Protein AF-A0A7J6RBA4-F1 (afdb_monomer)

Foldseek 3Di:
DLVVCVVVDPDSVPDWDFDFDALDPVRRVVSVVDIDHDDVVVVVVVVVQVVCQVVVFCVVLVVQLVVCVVVDPPDNSNPDTDGPVVVVVVVVVVVVVVCLVPDDKAKKWFKKWWDDPPFIDIDIDIDICNDPPPPDVPPDPPPDDDDDDDDDPDIDIDGDPVHIGRDPVVRVVVVVVVVVDGDDDDPDDDDDDDDDDDDDDDDLVNQQVCCCVPVVDHSVRSVVVVVVVRVVSNVD

Mean predicted aligned error: 11.79 Å

Secondary structure (DSSP, 8-state):
-HHHHGGG-S-GGG--B---SS--HHHHHHHHHS-B---HHHHHHHHHHHHHHHHHHHHHHHHHHHHTTTT-TT--GGG----TTHHHHHHHHHHHHHHHHS--PPEEEEEEEEEETTEEEEEEEEEE--S-TTSSSGGG----PPPSS----SPEEEPPTT--BS-HHHHHHHHHHHHT---------------PPPPPPP-HHHHHHHHHHHH---HHHHHHHHHHHHHHTT--

pLDDT: mean 80.18, std 19.18, range [24.75, 97.38]

Structure (mmCIF, N/CA/C/O backbone):
data_AF-A0A7J6RBA4-F1
#
_entry.id   AF-A0A7J6RBA4-F1
#
loop_
_atom_site.group_PDB
_atom_site.id
_atom_site.type_symbol
_atom_site.label_atom_id
_atom_site.label_alt_id
_atom_site.label_comp_id
_atom_site.label_asym_id
_atom_site.label_entity_id
_atom_site.label_seq_id
_atom_site.pdbx_PDB_ins_code
_atom_site.Cartn_x
_atom_site.Cartn_y
_atom_site.Cartn_z
_atom_site.occupancy
_atom_site.B_iso_or_equiv
_atom_site.auth_seq_id
_atom_site.auth_comp_id
_atom_site.auth_asym_id
_atom_site.auth_atom_id
_atom_site.pdbx_PDB_model_num
ATOM 1 N N . VAL A 1 1 ? -15.119 -1.800 24.832 1.00 58.56 1 VAL A N 1
ATOM 2 C CA . VAL A 1 1 ? -16.397 -2.555 24.992 1.00 58.56 1 VAL A CA 1
ATOM 3 C C . VAL A 1 1 ? -16.696 -2.834 26.454 1.00 58.56 1 VAL A C 1
ATO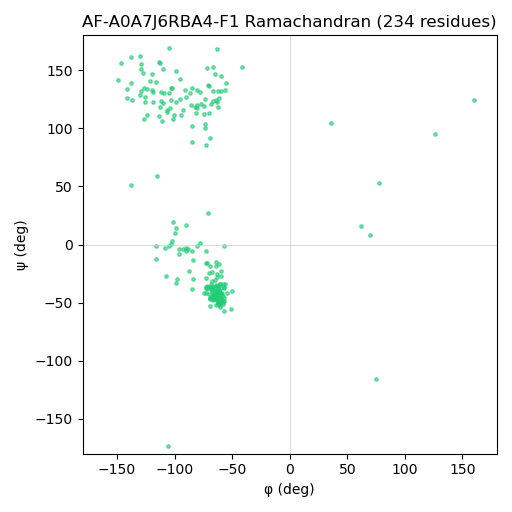M 5 O O . VAL A 1 1 ? -17.627 -2.228 26.948 1.00 58.56 1 VAL A O 1
ATOM 8 N N . MET A 1 2 ? -15.898 -3.644 27.167 1.00 64.00 2 MET A N 1
ATOM 9 C CA . MET A 1 2 ? -16.115 -3.912 28.603 1.00 64.00 2 MET A CA 1
ATOM 10 C C . MET A 1 2 ? -16.269 -2.611 29.411 1.00 64.00 2 MET A C 1
ATOM 12 O O . MET A 1 2 ? -17.317 -2.382 29.989 1.00 64.00 2 MET A O 1
ATOM 16 N N . GLN A 1 3 ? -15.310 -1.684 29.346 1.00 65.88 3 GLN A N 1
ATOM 17 C CA . GLN A 1 3 ? -15.391 -0.404 30.074 1.00 65.88 3 GLN A CA 1
ATOM 18 C C . GLN A 1 3 ? -16.561 0.511 29.660 1.00 65.88 3 GLN A C 1
ATOM 20 O O . GLN A 1 3 ? -17.023 1.284 30.487 1.00 65.88 3 GLN A O 1
ATOM 25 N N . ASN A 1 4 ? -17.074 0.396 28.430 1.00 69.94 4 ASN A N 1
ATOM 26 C CA . ASN A 1 4 ? -18.183 1.229 27.938 1.00 69.94 4 ASN A CA 1
ATOM 27 C C . ASN A 1 4 ? -19.557 0.630 28.266 1.00 69.94 4 ASN A C 1
ATOM 29 O O . ASN A 1 4 ? -20.550 1.345 28.297 1.00 69.94 4 ASN A O 1
ATOM 33 N N . VAL A 1 5 ? -19.610 -0.685 28.483 1.00 68.56 5 VAL A N 1
ATOM 34 C CA . VAL A 1 5 ? -20.835 -1.463 28.720 1.00 68.56 5 VAL A CA 1
ATOM 35 C C . VAL A 1 5 ? -21.058 -1.689 30.221 1.00 68.56 5 VAL A C 1
ATOM 37 O O . VAL A 1 5 ? -22.192 -1.719 30.684 1.00 68.56 5 VAL A O 1
ATOM 40 N N . VAL A 1 6 ? -19.979 -1.761 31.006 1.00 63.62 6 VAL A N 1
ATOM 41 C CA . VAL A 1 6 ? -20.001 -1.890 32.473 1.00 63.62 6 VAL A CA 1
ATOM 42 C C . VAL A 1 6 ? -20.820 -0.808 33.193 1.00 63.62 6 VAL A C 1
ATOM 44 O O . VAL A 1 6 ? -21.528 -1.172 34.122 1.00 63.62 6 VAL A O 1
ATOM 47 N N . PRO A 1 7 ? -20.781 0.487 32.821 1.00 64.25 7 PRO A N 1
ATOM 48 C CA . PRO A 1 7 ? -21.595 1.502 33.493 1.00 64.25 7 PRO A CA 1
ATOM 49 C C . PRO A 1 7 ? -23.102 1.273 33.323 1.00 64.25 7 PRO A C 1
ATOM 51 O O . PRO A 1 7 ? -23.893 1.827 34.075 1.00 64.25 7 PRO A O 1
ATOM 54 N N . GLN A 1 8 ? -23.496 0.472 32.327 1.00 69.00 8 GLN A N 1
ATOM 55 C CA . GLN A 1 8 ? -24.886 0.167 31.992 1.00 69.00 8 GLN A CA 1
ATOM 56 C C . GLN A 1 8 ? -25.319 -1.233 32.463 1.00 69.00 8 GLN A C 1
ATOM 58 O O . GLN A 1 8 ? -26.465 -1.617 32.244 1.00 69.00 8 GLN A O 1
ATOM 63 N N . LEU A 1 9 ? -24.432 -2.004 33.107 1.00 67.31 9 LEU A N 1
ATOM 64 C CA . LEU A 1 9 ? -24.696 -3.375 33.553 1.00 67.31 9 LEU A CA 1
ATOM 65 C C . LEU A 1 9 ? -24.327 -3.572 35.023 1.00 67.31 9 LEU A C 1
ATOM 67 O O . LEU A 1 9 ? -23.230 -3.239 35.461 1.00 67.31 9 LEU A O 1
ATOM 71 N N . SER A 1 10 ? -25.246 -4.180 35.770 1.00 64.25 10 SER A N 1
ATOM 72 C CA . SER A 1 10 ? -25.148 -4.359 37.222 1.00 64.25 10 SER A CA 1
ATOM 73 C C . SER A 1 10 ? -24.069 -5.362 37.658 1.00 64.25 10 SER A C 1
ATOM 75 O O . SER A 1 10 ? -23.575 -5.260 38.776 1.00 64.25 10 SER A O 1
ATOM 77 N N . ASP A 1 11 ? -23.681 -6.313 36.796 1.00 69.88 11 ASP A N 1
ATOM 78 C CA . ASP A 1 11 ? -22.652 -7.319 37.094 1.00 69.88 11 ASP A CA 1
ATOM 79 C C . ASP A 1 11 ? -21.758 -7.609 35.875 1.00 69.88 11 ASP A C 1
ATOM 81 O O . ASP A 1 11 ? -22.225 -7.974 34.793 1.00 69.88 11 ASP A O 1
ATOM 85 N N . ARG A 1 12 ? -20.439 -7.491 36.071 1.00 66.31 12 ARG A N 1
ATOM 86 C CA . ARG A 1 12 ? -19.418 -7.783 35.052 1.00 66.31 12 ARG A CA 1
ATOM 87 C C . ARG A 1 12 ? -19.342 -9.267 34.692 1.00 66.31 12 ARG A C 1
ATOM 89 O O . ARG A 1 12 ? -18.866 -9.590 33.604 1.00 66.31 12 ARG A O 1
ATOM 96 N N . LYS A 1 13 ? -19.776 -10.163 35.586 1.00 70.50 13 LYS A N 1
ATOM 97 C CA . LYS A 1 13 ? -19.684 -11.621 35.392 1.00 70.50 13 LYS A CA 1
ATOM 98 C C . LYS A 1 13 ? -20.673 -12.165 34.357 1.00 70.50 13 LYS A C 1
ATOM 100 O O . LYS A 1 13 ? -20.455 -13.254 33.839 1.00 70.50 13 LYS A O 1
ATOM 105 N N . ASN A 1 14 ? -21.693 -11.385 33.996 1.00 79.88 14 ASN A N 1
ATOM 106 C CA . ASN A 1 14 ? -22.748 -11.792 33.063 1.00 79.88 14 ASN A CA 1
ATOM 107 C C . ASN A 1 14 ? -22.565 -11.231 31.642 1.00 79.88 14 ASN A C 1
ATOM 109 O O . ASN A 1 14 ? -23.519 -11.180 30.865 1.00 79.88 14 ASN A O 1
ATOM 113 N N . VAL A 1 15 ? -21.352 -10.799 31.281 1.00 85.25 15 VAL A N 1
ATOM 114 C CA . VAL A 1 15 ? -21.064 -10.258 29.946 1.00 85.25 15 VAL A CA 1
ATOM 115 C C . VAL A 1 15 ? -20.519 -11.350 29.030 1.00 85.25 15 VAL A C 1
ATOM 117 O O . VAL A 1 15 ? -19.380 -11.795 29.170 1.00 85.25 15 VAL A O 1
ATOM 120 N N . TRP A 1 16 ? -21.320 -11.720 28.034 1.00 89.00 16 TRP A N 1
ATOM 121 C CA . TRP A 1 16 ? -20.990 -12.734 27.035 1.00 89.00 16 TRP A CA 1
ATOM 122 C C . TRP A 1 16 ? -20.755 -12.113 25.654 1.00 89.00 16 TRP A C 1
ATOM 124 O O . TRP A 1 16 ? -21.323 -11.074 25.309 1.00 89.00 16 TRP A O 1
ATOM 134 N N . ARG A 1 17 ? -19.913 -12.751 24.836 1.00 91.31 17 ARG A N 1
ATOM 135 C CA . ARG A 1 17 ? -19.595 -12.333 23.466 1.00 91.31 17 ARG A CA 1
ATOM 136 C C . ARG A 1 17 ? -19.878 -13.465 22.487 1.00 91.31 17 ARG A C 1
ATOM 138 O O . ARG A 1 17 ? -19.137 -14.443 22.429 1.00 91.31 17 ARG A O 1
ATOM 145 N N . ALA A 1 18 ? -20.895 -13.272 21.654 1.00 94.62 18 ALA A N 1
ATOM 146 C CA . ALA A 1 18 ? -21.092 -14.084 20.460 1.00 94.62 18 ALA A CA 1
ATOM 147 C C . ALA A 1 18 ? -20.001 -13.767 19.418 1.00 94.62 18 ALA A C 1
ATOM 149 O O . ALA A 1 18 ? -19.669 -12.596 19.190 1.00 94.62 18 ALA A O 1
ATOM 150 N N . LYS A 1 19 ? -19.444 -14.806 18.788 1.00 94.31 19 LYS A N 1
ATOM 151 C CA . LYS A 1 19 ? -18.479 -14.703 17.682 1.00 94.31 19 LYS A CA 1
ATOM 152 C C . LYS A 1 19 ? -19.077 -15.360 16.440 1.00 94.31 19 LYS A C 1
ATOM 154 O O . LYS A 1 19 ? -19.417 -16.534 16.483 1.00 94.31 19 LYS A O 1
ATOM 159 N N . PHE A 1 20 ? -19.190 -14.605 15.356 1.00 93.81 20 PHE A N 1
ATOM 160 C CA . PHE A 1 20 ? -19.729 -15.061 14.075 1.00 93.81 20 PHE A CA 1
ATOM 161 C C . PHE A 1 20 ? -19.008 -14.341 12.929 1.00 93.81 20 PHE A C 1
ATOM 163 O O . PHE A 1 20 ? -18.462 -13.252 13.127 1.00 93.81 20 PHE A O 1
ATOM 170 N N . SER A 1 21 ? -18.999 -14.950 11.743 1.00 90.50 21 SER A N 1
ATOM 171 C CA . SER A 1 21 ? -18.364 -14.396 10.535 1.00 90.50 21 SER A CA 1
ATOM 172 C C . SER A 1 21 ? -19.364 -14.089 9.418 1.00 90.50 21 SER A C 1
ATOM 174 O O . SER A 1 21 ? -19.020 -13.376 8.479 1.00 90.50 21 SER A O 1
ATOM 176 N N . SER A 1 22 ? -20.602 -14.576 9.538 1.00 89.31 22 SER A N 1
ATOM 177 C CA . SER A 1 22 ? -21.718 -14.283 8.639 1.00 89.31 22 SER A CA 1
ATOM 178 C C . SER A 1 22 ? -23.011 -14.058 9.433 1.00 89.31 22 SER A C 1
ATOM 180 O O . SER A 1 22 ? -23.108 -14.462 10.593 1.00 89.31 22 SER A O 1
ATOM 182 N N . LEU A 1 23 ? -24.008 -13.416 8.815 1.00 89.50 23 LEU A N 1
ATOM 183 C CA . LEU A 1 23 ? -25.349 -13.245 9.398 1.00 89.50 23 LEU A CA 1
ATOM 184 C C . LEU A 1 23 ? -26.314 -14.386 9.034 1.00 89.50 23 LEU A C 1
ATOM 186 O O . LEU A 1 23 ? -27.523 -14.254 9.193 1.00 89.50 23 LEU A O 1
ATOM 190 N N . VAL A 1 24 ? -25.797 -15.522 8.560 1.00 90.94 24 VAL A N 1
ATOM 191 C CA . VAL A 1 24 ? -26.619 -16.687 8.220 1.00 90.94 24 VAL A CA 1
ATOM 192 C C . VAL A 1 24 ? -27.149 -17.338 9.500 1.00 90.94 24 VAL A C 1
ATOM 194 O O . VAL A 1 24 ? -26.399 -17.552 10.454 1.00 90.94 24 VAL A O 1
ATOM 197 N N . ALA A 1 25 ? -28.427 -17.731 9.510 1.00 90.50 25 ALA A N 1
ATOM 198 C CA . ALA A 1 25 ? -29.101 -18.290 10.689 1.00 90.50 25 ALA A CA 1
ATOM 199 C C . ALA A 1 25 ? -28.320 -19.429 11.377 1.00 90.50 25 ALA A C 1
ATOM 201 O O . ALA A 1 25 ? -28.246 -19.479 12.605 1.00 90.50 25 ALA A O 1
ATOM 202 N N . LYS A 1 26 ? -27.689 -20.320 10.600 1.00 93.06 26 LYS A N 1
ATOM 203 C CA . LYS A 1 26 ? -26.869 -21.426 11.122 1.00 93.06 26 LYS A CA 1
ATOM 204 C C . LYS A 1 26 ? -25.659 -20.933 11.931 1.00 93.06 26 LYS A C 1
ATOM 206 O O . LYS A 1 26 ? -25.397 -21.473 13.006 1.00 93.06 26 LYS A O 1
ATOM 211 N N . ASP A 1 27 ? -24.956 -19.913 11.437 1.00 92.69 27 ASP A N 1
ATOM 212 C CA . ASP A 1 27 ? -23.798 -19.309 12.111 1.00 92.69 27 ASP A CA 1
ATOM 213 C C . ASP A 1 27 ? -24.223 -18.593 13.394 1.00 92.69 27 ASP A C 1
ATOM 215 O O . ASP A 1 27 ? -23.573 -18.733 14.429 1.00 92.69 27 ASP A O 1
ATOM 219 N N . LEU A 1 28 ? -25.353 -17.881 13.358 1.00 93.31 28 LEU A N 1
ATOM 220 C CA . LEU A 1 28 ? -25.886 -17.183 14.529 1.00 93.31 28 LEU A CA 1
ATOM 221 C C . LEU A 1 28 ? -26.344 -18.158 15.620 1.00 93.31 28 LEU A C 1
ATOM 223 O O . LEU A 1 28 ? -26.012 -17.968 16.790 1.00 93.31 28 LEU A O 1
ATOM 227 N N . GLN A 1 29 ? -27.047 -19.234 15.254 1.00 95.25 29 GLN A N 1
ATOM 228 C CA . GLN A 1 29 ? -27.433 -20.285 16.202 1.00 95.25 29 GLN A CA 1
ATOM 229 C C . GLN A 1 29 ? -26.208 -20.967 16.818 1.00 95.25 29 GLN A C 1
ATOM 231 O O . GLN A 1 29 ? -26.194 -21.247 18.017 1.00 95.25 29 GLN A O 1
ATOM 236 N N . HIS A 1 30 ? -25.170 -21.217 16.017 1.00 95.38 30 HIS A N 1
ATOM 237 C CA . HIS A 1 30 ? -23.911 -21.762 16.514 1.00 95.38 30 HIS A CA 1
ATOM 238 C C . HIS A 1 30 ? -23.220 -20.793 17.487 1.00 95.38 30 HIS A C 1
ATOM 240 O O . HIS A 1 30 ? -22.829 -21.202 18.580 1.00 95.38 30 HIS A O 1
ATOM 246 N N . ALA A 1 31 ? -23.131 -19.509 17.133 1.00 95.75 31 ALA A N 1
ATOM 247 C CA . ALA A 1 31 ? -22.538 -18.471 17.973 1.00 95.75 31 ALA A CA 1
ATOM 248 C C . ALA A 1 31 ? -23.300 -18.264 19.292 1.00 95.75 31 ALA A C 1
ATOM 250 O O . ALA A 1 31 ? -22.682 -18.013 20.324 1.00 95.75 31 ALA A O 1
ATOM 251 N N . TYR A 1 32 ? -24.630 -18.393 19.269 1.00 94.69 32 TYR A N 1
ATOM 252 C CA . TYR A 1 32 ? -25.475 -18.303 20.461 1.00 94.69 32 TYR A CA 1
ATOM 253 C C . TYR A 1 32 ? -25.297 -19.501 21.401 1.00 94.69 32 TYR A C 1
ATOM 255 O O . TYR A 1 32 ? -25.308 -19.340 22.616 1.00 94.69 32 TYR A O 1
ATOM 263 N N . ARG A 1 33 ? -25.103 -20.707 20.855 1.00 95.88 33 ARG A N 1
ATOM 264 C CA . ARG A 1 33 ? -24.837 -21.910 21.664 1.00 95.88 33 ARG A CA 1
ATOM 265 C C . ARG A 1 33 ? -23.425 -21.917 22.258 1.00 95.88 33 ARG A C 1
ATOM 267 O O . ARG A 1 33 ? -23.230 -22.487 23.323 1.00 95.88 33 ARG A O 1
ATOM 274 N N . ASN A 1 34 ? -22.467 -21.269 21.593 1.00 95.19 34 ASN A N 1
ATOM 275 C CA . ASN A 1 34 ? -21.051 -21.235 21.971 1.00 95.19 34 ASN A CA 1
ATOM 276 C C . ASN A 1 34 ? -20.595 -19.820 22.358 1.00 95.19 34 ASN A C 1
ATOM 278 O O . ASN A 1 34 ? -19.685 -19.249 21.748 1.00 95.19 34 ASN A O 1
ATOM 282 N N . LEU A 1 35 ? -21.239 -19.232 23.367 1.00 93.62 35 LEU A N 1
ATOM 283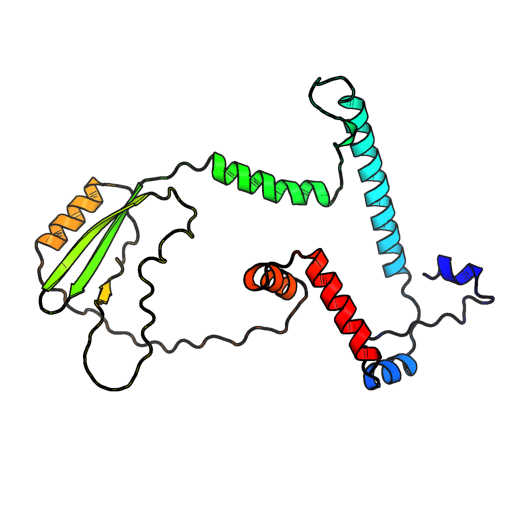 C CA . LEU A 1 35 ? -20.861 -17.913 23.867 1.00 93.62 35 LEU A CA 1
ATOM 284 C C . LEU A 1 35 ? -19.477 -17.949 24.522 1.00 93.62 35 LEU A C 1
ATOM 286 O O . LEU A 1 35 ? -19.186 -18.793 25.365 1.00 93.62 35 LEU A O 1
ATOM 290 N N . GLY A 1 36 ? -18.631 -16.993 24.145 1.00 91.12 36 GLY A N 1
ATOM 291 C CA . GLY A 1 36 ? -17.341 -16.768 24.787 1.00 91.12 36 GLY A CA 1
ATOM 292 C C . GLY A 1 36 ? -17.352 -15.525 25.670 1.00 91.12 36 GLY A C 1
ATOM 293 O O . GLY A 1 36 ? -18.370 -14.850 25.826 1.00 91.12 36 GLY A O 1
ATOM 294 N N . TYR A 1 37 ? -16.178 -15.172 26.182 1.00 89.88 37 TYR A N 1
ATOM 295 C CA . TYR A 1 37 ? -15.959 -13.907 26.878 1.00 89.88 37 TYR A CA 1
ATOM 296 C C . TYR A 1 37 ? -15.313 -12.867 25.950 1.00 89.88 37 TYR A C 1
ATOM 298 O O . TYR A 1 37 ? -14.561 -13.230 25.036 1.00 89.88 37 TYR A O 1
ATOM 306 N N . PRO A 1 38 ? -15.587 -11.565 26.151 1.00 90.31 38 PRO A N 1
ATOM 307 C CA . PRO A 1 38 ? -14.863 -10.498 25.467 1.00 90.31 38 PRO A CA 1
ATOM 308 C C . PRO A 1 38 ? -13.350 -10.597 25.708 1.00 90.31 38 PRO A C 1
ATOM 310 O O . PRO A 1 38 ? -12.905 -10.732 26.846 1.00 90.31 38 PRO A O 1
ATOM 313 N N . ASN A 1 39 ? -12.551 -10.484 24.646 1.00 91.25 39 ASN A N 1
ATOM 314 C CA . ASN A 1 39 ? -11.095 -10.516 24.751 1.00 91.25 39 ASN A CA 1
ATOM 315 C C . ASN A 1 39 ? -10.553 -9.139 25.175 1.00 91.25 39 ASN A C 1
ATOM 317 O O . ASN A 1 39 ? -10.635 -8.171 24.415 1.00 91.25 39 ASN A O 1
ATOM 321 N N . GLN A 1 40 ? -9.990 -9.046 26.382 1.00 88.94 40 GLN A N 1
ATOM 322 C CA . GLN A 1 40 ? -9.432 -7.794 26.899 1.00 88.94 40 GLN A CA 1
ATOM 323 C C . GLN A 1 40 ? -8.166 -7.358 26.150 1.00 88.94 40 GLN A C 1
ATOM 325 O O . GLN A 1 40 ? -7.979 -6.163 25.944 1.00 88.94 40 GLN A O 1
ATOM 330 N N . ASN A 1 41 ? -7.334 -8.294 25.690 1.00 93.88 41 ASN A N 1
ATOM 331 C CA . ASN A 1 41 ? -6.078 -7.970 25.008 1.00 93.88 41 ASN A CA 1
ATOM 332 C C . ASN A 1 41 ? -6.325 -7.312 23.645 1.00 93.88 41 ASN A C 1
ATOM 334 O O . ASN A 1 41 ? -5.649 -6.351 23.291 1.00 93.88 41 ASN A O 1
ATOM 338 N N . GLU A 1 42 ? -7.337 -7.772 22.905 1.00 92.62 42 GLU A N 1
ATOM 339 C CA . GLU A 1 42 ? -7.763 -7.126 21.655 1.00 92.62 42 GLU A CA 1
ATOM 340 C C . GLU A 1 42 ? -8.260 -5.700 21.910 1.00 92.62 42 GLU A C 1
ATOM 342 O O . GLU A 1 42 ? -7.879 -4.779 21.190 1.00 92.62 42 GLU A O 1
ATOM 347 N N . ALA A 1 43 ? -9.053 -5.491 22.965 1.00 91.44 43 ALA A N 1
ATOM 348 C CA . ALA A 1 43 ? -9.512 -4.155 23.338 1.00 91.44 43 ALA A CA 1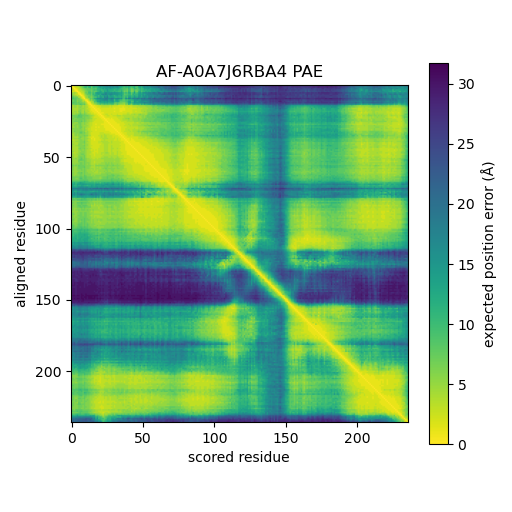
ATOM 349 C C . ALA A 1 43 ? -8.339 -3.233 23.713 1.00 91.44 43 ALA A C 1
ATOM 351 O O . ALA A 1 43 ? -8.209 -2.159 23.133 1.00 91.44 43 ALA A O 1
ATOM 352 N N . LEU A 1 44 ? -7.439 -3.693 24.590 1.00 93.50 44 LEU A N 1
ATOM 353 C CA . LEU A 1 44 ? -6.252 -2.936 24.996 1.00 93.50 44 LEU A CA 1
ATOM 354 C C . LEU A 1 44 ? -5.331 -2.621 23.812 1.00 93.50 44 LEU A C 1
ATOM 356 O O . LEU A 1 44 ? -4.732 -1.553 23.780 1.00 93.50 44 LEU A O 1
ATOM 360 N N . SER A 1 45 ? -5.237 -3.506 22.814 1.00 96.06 45 SER A N 1
ATOM 361 C CA . SER A 1 45 ? -4.459 -3.229 21.598 1.00 96.06 45 SER A CA 1
ATOM 362 C C . SER A 1 45 ? -5.041 -2.071 20.780 1.00 96.06 45 SER A C 1
ATOM 364 O O . SER A 1 45 ? -4.299 -1.261 20.222 1.00 96.06 45 SER A O 1
ATOM 366 N N . VAL A 1 46 ? -6.372 -1.957 20.737 1.00 94.81 46 VAL A N 1
ATOM 367 C CA . VAL A 1 46 ? -7.060 -0.849 20.071 1.00 94.81 46 VAL A CA 1
ATOM 368 C C . VAL A 1 46 ? -6.850 0.446 20.850 1.00 94.81 46 VAL A C 1
ATOM 370 O O . VAL A 1 46 ? -6.558 1.464 20.224 1.00 94.81 46 VAL A O 1
ATOM 373 N N . ASP A 1 47 ? -6.940 0.400 22.179 1.00 94.88 47 ASP A N 1
ATOM 374 C CA . ASP A 1 47 ? -6.711 1.558 23.050 1.00 94.88 47 ASP A CA 1
ATOM 375 C C . ASP A 1 47 ? -5.259 2.052 22.942 1.00 94.88 47 ASP A C 1
ATOM 377 O O . ASP A 1 47 ? -5.023 3.237 22.711 1.00 94.88 47 ASP A O 1
ATOM 381 N N . ALA A 1 48 ? -4.285 1.138 22.987 1.00 96.44 48 ALA A N 1
ATOM 382 C CA . ALA A 1 48 ? -2.871 1.458 22.806 1.00 96.44 48 ALA A CA 1
ATOM 383 C C . ALA A 1 48 ? -2.612 2.128 21.448 1.00 96.44 48 ALA A C 1
ATOM 385 O O . ALA A 1 48 ? -1.916 3.140 21.375 1.00 96.44 48 ALA A O 1
ATOM 386 N N . ARG A 1 49 ? -3.209 1.609 20.364 1.00 96.94 49 ARG A N 1
ATOM 387 C CA . ARG A 1 49 ? -3.090 2.221 19.033 1.00 96.94 49 ARG A CA 1
ATOM 388 C C . ARG A 1 49 ? -3.707 3.622 18.998 1.00 96.94 49 ARG A C 1
ATOM 390 O O . ARG A 1 49 ? -3.081 4.528 18.463 1.00 96.94 49 ARG A O 1
ATOM 397 N N . GLN A 1 50 ? -4.896 3.814 19.573 1.00 96.31 50 GLN A N 1
ATOM 398 C CA . GLN A 1 50 ? -5.531 5.136 19.655 1.00 96.31 50 GLN A CA 1
ATOM 399 C C . GLN A 1 50 ? -4.664 6.137 20.423 1.00 96.31 50 GLN A C 1
ATOM 401 O O . GLN A 1 50 ? -4.517 7.277 19.988 1.00 96.31 50 GLN A O 1
ATOM 406 N N . GLU A 1 51 ? -4.073 5.712 21.539 1.00 96.44 51 GLU A N 1
ATOM 407 C CA . GLU A 1 51 ? -3.204 6.556 22.354 1.00 96.44 51 GLU A CA 1
ATOM 408 C C . GLU A 1 51 ? -1.917 6.937 21.612 1.00 96.44 51 GLU A C 1
ATOM 410 O O . GLU A 1 51 ? -1.538 8.110 21.620 1.00 96.44 51 GLU A O 1
ATOM 415 N N . ILE A 1 52 ? -1.273 5.979 20.938 1.00 96.12 52 ILE A N 1
ATOM 416 C CA . ILE A 1 52 ? -0.075 6.225 20.121 1.00 96.12 52 ILE A CA 1
ATOM 417 C C . ILE A 1 52 ? -0.408 7.172 18.964 1.00 96.12 52 ILE A C 1
ATOM 419 O O . ILE A 1 52 ? 0.258 8.196 18.803 1.00 96.12 52 ILE A O 1
ATOM 423 N N . ASP A 1 53 ? -1.459 6.872 18.197 1.00 96.81 53 ASP A N 1
ATOM 424 C CA . ASP A 1 53 ? -1.889 7.686 17.058 1.00 96.81 53 ASP A CA 1
ATOM 425 C C . ASP A 1 53 ? -2.212 9.124 17.504 1.00 96.81 53 ASP A C 1
ATOM 427 O O . ASP A 1 53 ? -1.792 10.084 16.854 1.00 96.81 53 ASP A O 1
ATOM 431 N N . LEU A 1 54 ? -2.889 9.288 18.648 1.00 96.38 54 LEU A N 1
ATOM 432 C CA . LEU A 1 54 ? -3.239 10.593 19.207 1.00 96.38 54 LEU A CA 1
ATOM 433 C C . LEU A 1 54 ? -2.009 11.357 19.705 1.00 96.38 54 LEU A C 1
ATOM 435 O O . LEU A 1 54 ? -1.816 12.511 19.323 1.00 96.38 54 LEU A O 1
ATOM 439 N N . LYS A 1 55 ? -1.183 10.747 20.563 1.00 97.12 55 LYS A N 1
ATOM 440 C CA . LYS A 1 55 ? -0.020 11.420 21.164 1.00 97.12 55 LYS A CA 1
ATOM 441 C C . LYS A 1 55 ? 0.978 11.835 20.094 1.00 97.12 55 LYS A C 1
ATOM 443 O O . LYS A 1 55 ? 1.369 13.001 20.041 1.00 97.12 55 LYS A O 1
ATOM 448 N N . THR A 1 56 ? 1.348 10.904 19.221 1.00 96.25 56 THR A N 1
ATOM 449 C CA . THR A 1 56 ? 2.288 11.161 18.132 1.00 96.25 56 THR A CA 1
ATOM 450 C C . THR A 1 56 ? 1.685 12.135 17.121 1.00 96.25 56 THR A C 1
ATOM 452 O O . THR A 1 56 ? 2.332 13.120 16.764 1.00 96.25 56 THR A O 1
ATOM 455 N N . GLY A 1 57 ? 0.434 11.922 16.704 1.00 95.75 57 GLY A N 1
ATOM 456 C CA . GLY A 1 57 ? -0.240 12.794 15.744 1.00 95.75 57 GLY A CA 1
ATOM 457 C C . GLY A 1 57 ? -0.345 14.235 16.238 1.00 95.75 57 GLY A C 1
ATOM 458 O O . GLY A 1 57 ? 0.071 15.157 15.536 1.00 95.75 57 GLY A O 1
ATOM 459 N N . VAL A 1 58 ? -0.815 14.449 17.471 1.00 96.06 58 VAL A N 1
ATOM 460 C CA . VAL A 1 58 ? -0.961 15.792 18.056 1.00 96.06 58 VAL A CA 1
ATOM 461 C C . VAL A 1 58 ? 0.391 16.460 18.282 1.00 96.06 58 VAL A C 1
ATOM 463 O O . VAL A 1 58 ? 0.519 17.643 17.967 1.00 96.06 58 VAL A O 1
ATOM 466 N N . ALA A 1 59 ? 1.395 15.742 18.798 1.00 96.75 59 ALA A N 1
ATOM 467 C CA . ALA A 1 59 ? 2.712 16.316 19.070 1.00 96.75 59 ALA A CA 1
ATOM 468 C C . ALA A 1 59 ? 3.372 16.856 17.791 1.00 96.75 59 ALA A C 1
ATOM 470 O O . ALA A 1 59 ? 3.715 18.038 17.725 1.00 96.75 59 ALA A O 1
ATOM 471 N N . PHE A 1 60 ? 3.486 16.023 16.752 1.00 96.25 60 PHE A N 1
ATOM 472 C CA . PHE A 1 60 ? 4.135 16.417 15.499 1.00 96.25 60 PHE A CA 1
ATOM 473 C C . PHE A 1 60 ? 3.291 17.385 14.673 1.00 96.25 60 PHE A C 1
ATOM 475 O O . PHE A 1 60 ? 3.844 18.301 14.062 1.00 96.25 60 PHE A O 1
ATOM 482 N N . THR A 1 61 ? 1.965 17.227 14.661 1.00 95.56 61 THR A N 1
ATOM 483 C CA . THR A 1 61 ? 1.078 18.169 13.966 1.00 95.56 61 THR A CA 1
ATOM 484 C C . THR A 1 61 ? 1.173 19.549 14.608 1.00 95.56 61 THR A C 1
ATOM 486 O O . THR A 1 61 ? 1.501 20.508 13.921 1.00 95.56 61 THR A O 1
ATOM 489 N N . ARG A 1 62 ? 1.002 19.672 15.934 1.00 94.31 62 ARG A N 1
ATOM 490 C CA . ARG A 1 62 ? 1.080 20.979 16.618 1.00 94.31 62 ARG A CA 1
ATOM 491 C C . ARG A 1 62 ? 2.451 21.631 16.514 1.00 94.31 62 ARG A C 1
ATOM 493 O O . ARG A 1 62 ? 2.527 22.855 16.443 1.00 94.31 62 ARG A O 1
ATOM 500 N N . PHE A 1 63 ? 3.519 20.837 16.540 1.00 94.81 63 PHE A N 1
ATOM 501 C CA . PHE A 1 63 ? 4.867 21.350 16.331 1.00 94.81 63 PHE A CA 1
ATOM 502 C C . PHE A 1 63 ? 4.999 21.992 14.946 1.00 94.81 63 PHE A C 1
ATOM 504 O O . PHE A 1 63 ? 5.386 23.153 14.855 1.00 94.81 63 PHE A O 1
ATOM 511 N N . GLN A 1 64 ? 4.614 21.282 13.882 1.00 92.88 64 GLN A N 1
ATOM 512 C CA . GLN A 1 64 ? 4.729 21.782 12.510 1.00 92.88 64 GLN A CA 1
ATOM 513 C C . GLN A 1 64 ? 3.802 22.971 12.241 1.00 92.88 64 GLN A C 1
ATOM 515 O O . GLN A 1 64 ? 4.258 23.979 11.704 1.00 92.88 64 GLN A O 1
ATOM 520 N N . THR A 1 65 ? 2.532 22.898 12.652 1.00 92.88 65 THR A N 1
ATOM 521 C CA . THR A 1 65 ? 1.559 23.974 12.399 1.00 92.88 65 THR A CA 1
ATOM 522 C C . THR A 1 65 ? 1.989 25.286 13.057 1.00 92.88 65 THR A C 1
ATOM 524 O O . THR A 1 65 ? 1.881 26.337 12.427 1.00 92.88 65 THR A O 1
ATOM 527 N N . ARG A 1 66 ? 2.541 25.233 14.284 1.00 90.81 66 ARG A N 1
ATOM 528 C CA . ARG A 1 66 ? 3.112 26.402 14.978 1.00 90.81 66 ARG A CA 1
ATOM 529 C C . ARG A 1 66 ? 4.441 26.854 14.386 1.00 90.81 66 ARG A C 1
ATOM 531 O O . ARG A 1 66 ? 4.658 28.050 14.253 1.00 90.81 66 ARG A O 1
ATOM 538 N N . TYR A 1 67 ? 5.327 25.924 14.035 1.00 90.69 67 TYR A N 1
ATOM 539 C CA . TYR A 1 67 ? 6.640 26.254 13.476 1.00 90.69 67 TYR A CA 1
ATOM 540 C C . TYR A 1 67 ? 6.539 26.957 12.113 1.00 90.69 67 TYR A C 1
ATOM 542 O O . TYR A 1 67 ? 7.345 27.835 11.807 1.00 90.69 67 TYR A O 1
ATOM 550 N N . PHE A 1 68 ? 5.548 26.587 11.299 1.00 89.38 68 PHE A N 1
ATOM 551 C CA . PHE A 1 68 ? 5.315 27.180 9.981 1.00 89.38 68 PHE A CA 1
ATOM 552 C C . PHE A 1 68 ? 4.324 28.349 9.983 1.00 89.38 68 PHE A C 1
ATOM 554 O O . PHE A 1 68 ? 4.137 28.985 8.946 1.00 89.38 68 PHE A O 1
ATOM 561 N N . GLN A 1 69 ? 3.715 28.667 11.128 1.00 88.38 69 GLN A N 1
ATOM 562 C CA . GLN A 1 69 ? 2.759 29.763 11.242 1.00 88.38 69 GLN A CA 1
ATOM 563 C C . GLN A 1 69 ? 3.428 31.105 10.912 1.00 88.38 69 GLN A C 1
ATOM 565 O O . GLN A 1 69 ? 4.369 31.519 11.584 1.00 88.38 69 GLN A O 1
ATOM 570 N N . GLY A 1 70 ? 2.948 31.782 9.864 1.00 83.50 70 GLY A N 1
ATOM 571 C CA . GLY A 1 70 ? 3.477 33.081 9.428 1.00 83.50 70 GLY A CA 1
ATOM 572 C C . GLY A 1 70 ? 4.881 33.039 8.810 1.00 83.50 70 GLY A C 1
ATOM 573 O O . GLY A 1 70 ? 5.456 34.096 8.563 1.00 83.50 70 GLY A O 1
ATOM 574 N N . LYS A 1 71 ? 5.446 31.846 8.556 1.00 87.12 71 LYS A N 1
ATOM 575 C CA . LYS A 1 71 ? 6.797 31.691 7.985 1.00 87.12 71 LYS A CA 1
ATOM 576 C C . LYS A 1 71 ? 6.821 31.781 6.456 1.00 87.12 71 LYS A C 1
ATOM 578 O O . LYS A 1 71 ? 7.820 32.210 5.887 1.00 87.12 71 LYS A O 1
ATOM 583 N N . TYR A 1 72 ? 5.733 31.382 5.802 1.00 85.81 72 TYR A N 1
ATOM 584 C CA . TYR A 1 72 ? 5.570 31.433 4.350 1.00 85.81 72 TYR A CA 1
ATOM 585 C C . TYR A 1 72 ? 4.236 32.113 4.032 1.00 85.81 72 TYR A C 1
ATOM 587 O O . TYR A 1 72 ? 3.215 31.715 4.587 1.00 85.81 72 TYR A O 1
ATOM 595 N N . GLY A 1 73 ? 4.244 33.133 3.167 1.00 80.00 73 GLY A N 1
ATOM 596 C CA . GLY A 1 73 ? 3.040 33.905 2.821 1.00 80.00 73 GLY A CA 1
ATOM 597 C C . GLY A 1 73 ? 1.954 33.081 2.120 1.00 80.00 73 GLY A C 1
ATOM 598 O O . GLY A 1 73 ? 0.775 33.353 2.309 1.00 80.00 73 GLY A O 1
ATOM 599 N N . ASP A 1 74 ? 2.360 32.030 1.400 1.00 85.69 74 ASP A N 1
ATOM 600 C CA . ASP A 1 74 ? 1.474 31.190 0.580 1.00 85.69 74 ASP A CA 1
ATOM 601 C C . ASP A 1 74 ? 1.114 29.844 1.235 1.00 85.69 74 ASP A C 1
ATOM 603 O O . ASP A 1 74 ? 0.453 29.007 0.619 1.00 85.69 74 ASP A O 1
ATOM 607 N N . LEU A 1 75 ? 1.562 29.592 2.471 1.00 82.50 75 LEU A N 1
ATOM 608 C CA . LEU A 1 75 ? 1.284 28.339 3.174 1.00 82.50 75 LEU A CA 1
ATOM 609 C C . LEU A 1 75 ? 0.261 28.559 4.286 1.00 82.50 75 LEU A C 1
ATOM 611 O O . LEU A 1 75 ? 0.568 29.164 5.314 1.00 82.50 75 LEU A O 1
ATOM 615 N N . ASP A 1 76 ? -0.915 27.955 4.139 1.00 84.12 76 ASP A N 1
ATOM 616 C CA . ASP A 1 76 ? -1.813 27.766 5.272 1.00 84.12 76 ASP A CA 1
ATOM 617 C C . ASP A 1 76 ? -1.262 26.652 6.175 1.00 84.12 76 ASP A C 1
ATOM 619 O O . ASP A 1 76 ? -1.396 25.454 5.900 1.00 84.12 76 ASP A O 1
ATOM 623 N N . SER A 1 77 ? -0.613 27.053 7.272 1.00 78.69 77 SER A N 1
ATOM 624 C CA . SER A 1 77 ? -0.003 26.111 8.209 1.00 78.69 77 SER A CA 1
ATOM 625 C C . SER A 1 77 ? -1.023 25.202 8.897 1.00 78.69 77 SER A C 1
ATOM 627 O O . SER A 1 77 ? -0.612 24.178 9.440 1.00 78.69 77 SER A O 1
ATOM 629 N N . SER A 1 78 ? -2.328 25.508 8.846 1.00 80.19 78 SER A N 1
ATOM 630 C CA . SER A 1 78 ? -3.392 24.661 9.404 1.00 80.19 78 SER A CA 1
ATOM 631 C C . SER A 1 78 ? -3.596 23.344 8.641 1.00 80.19 78 SER A C 1
ATOM 633 O O . SER A 1 78 ? -4.130 22.386 9.203 1.00 80.19 78 SER A O 1
ATOM 635 N N . LEU A 1 79 ? -3.108 23.259 7.399 1.00 81.31 79 LEU A N 1
ATOM 636 C CA . LEU A 1 79 ? -3.224 22.074 6.543 1.00 81.31 79 LEU A CA 1
ATOM 637 C C . LEU A 1 79 ? -2.137 21.019 6.806 1.00 81.31 79 LEU A C 1
ATOM 639 O O . LEU A 1 79 ? -2.251 19.878 6.349 1.00 81.31 79 LEU A O 1
ATOM 643 N N . VAL A 1 80 ? -1.077 21.365 7.544 1.00 90.56 80 VAL A N 1
ATOM 644 C CA . VAL A 1 80 ? 0.037 20.447 7.811 1.00 90.56 80 VAL A CA 1
ATOM 645 C C . VAL A 1 80 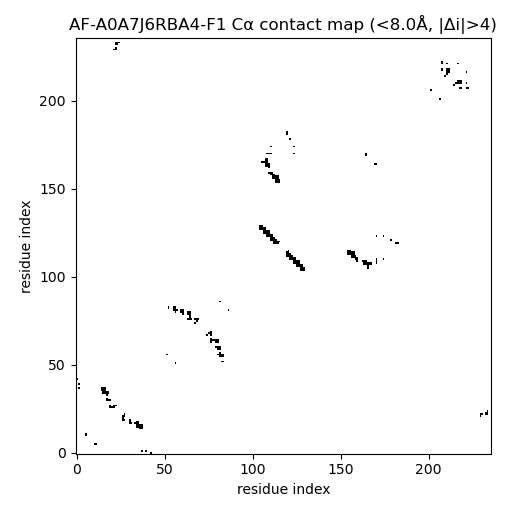? -0.339 19.493 8.939 1.00 90.56 80 VAL A C 1
ATOM 647 O O . VAL A 1 80 ? -0.538 19.907 10.078 1.00 90.56 80 VAL A O 1
ATOM 650 N N . SER A 1 81 ? -0.389 18.197 8.635 1.00 94.62 81 SER A N 1
ATOM 651 C CA . SER A 1 81 ? -0.683 17.136 9.601 1.00 94.62 81 SER A CA 1
ATOM 652 C C . SER A 1 81 ? 0.357 16.025 9.546 1.00 94.62 81 SER A C 1
ATOM 654 O O . SER A 1 81 ? 0.975 15.766 8.513 1.00 94.62 81 SER A O 1
ATOM 656 N N . TYR A 1 82 ? 0.556 15.362 10.681 1.00 96.06 82 TYR A N 1
ATOM 657 C CA . TYR A 1 82 ? 1.384 14.171 10.787 1.00 96.06 82 TYR A CA 1
ATOM 658 C C . TYR A 1 82 ? 0.572 13.027 11.376 1.00 96.06 82 TYR A C 1
ATOM 660 O O . TYR A 1 82 ? -0.081 13.186 12.408 1.00 96.06 82 TYR A O 1
ATOM 668 N N . GLY A 1 83 ? 0.687 11.852 10.762 1.00 95.44 83 GLY A N 1
ATOM 669 C CA . GLY A 1 83 ? 0.159 10.611 11.310 1.00 95.44 83 GLY A CA 1
ATOM 670 C C . GLY A 1 83 ? 1.162 9.474 11.118 1.00 95.44 83 GLY A C 1
ATOM 671 O O . GLY A 1 83 ? 1.738 9.366 10.032 1.00 95.44 83 GLY A O 1
ATOM 672 N N . PRO A 1 84 ? 1.353 8.591 12.116 1.00 94.56 84 PRO A N 1
ATOM 673 C CA . PRO A 1 84 ? 2.340 7.510 12.036 1.00 94.56 84 PRO A CA 1
ATOM 674 C C . PRO A 1 84 ? 2.086 6.541 10.867 1.00 94.56 84 PRO A C 1
ATOM 676 O O . PRO A 1 84 ? 3.032 5.974 10.333 1.00 94.56 84 PRO A O 1
ATOM 679 N N . CYS A 1 85 ? 0.833 6.387 10.420 1.00 95.31 85 CYS A N 1
ATOM 680 C CA . CYS A 1 85 ? 0.475 5.591 9.238 1.00 95.31 85 CYS A CA 1
ATOM 681 C C . CYS A 1 85 ? 0.266 6.442 7.966 1.00 95.31 85 CYS A C 1
ATOM 683 O O . CYS A 1 85 ? 0.608 6.012 6.863 1.00 95.31 85 CYS A O 1
ATOM 685 N N . GLN A 1 86 ? -0.244 7.671 8.102 1.00 94.62 86 GLN A N 1
ATOM 686 C CA . GLN A 1 86 ? -0.496 8.577 6.974 1.00 94.62 86 GLN A CA 1
ATOM 687 C C . GLN A 1 86 ? 0.804 9.013 6.288 1.00 94.62 86 GLN A C 1
ATOM 689 O O . GLN A 1 86 ? 0.893 8.967 5.061 1.00 94.62 86 GLN A O 1
ATOM 694 N N . THR A 1 87 ? 1.821 9.400 7.064 1.00 95.62 87 THR A N 1
ATOM 695 C CA . THR A 1 87 ? 3.074 9.947 6.525 1.00 95.62 87 THR A CA 1
ATOM 696 C C . THR A 1 87 ? 3.849 8.913 5.690 1.00 95.62 87 THR A C 1
ATOM 698 O O . THR A 1 87 ? 4.201 9.235 4.554 1.00 95.62 87 THR A O 1
ATOM 701 N N . PRO A 1 88 ? 4.051 7.654 6.140 1.00 97.06 88 PRO A N 1
ATOM 702 C CA . PRO A 1 88 ? 4.654 6.618 5.293 1.00 97.06 88 PRO A CA 1
ATOM 703 C C . PRO A 1 88 ? 3.793 6.239 4.080 1.00 97.06 88 PRO A C 1
ATOM 705 O O . PRO A 1 88 ? 4.324 5.884 3.032 1.00 97.06 88 PRO A O 1
ATOM 708 N N . THR A 1 89 ? 2.465 6.337 4.189 1.00 95.81 89 THR A N 1
ATOM 709 C CA . THR A 1 89 ? 1.569 6.074 3.052 1.00 95.81 89 THR A CA 1
ATOM 710 C C . THR A 1 89 ? 1.755 7.123 1.957 1.00 95.81 89 THR A C 1
ATOM 712 O O . THR A 1 89 ? 1.933 6.771 0.791 1.00 95.81 89 THR A O 1
ATOM 715 N N . LEU A 1 90 ? 1.796 8.407 2.328 1.00 96.56 90 LEU A N 1
ATOM 716 C CA . LEU A 1 90 ? 2.100 9.497 1.399 1.00 96.56 90 LEU A CA 1
ATOM 717 C C . LEU A 1 90 ? 3.511 9.362 0.813 1.00 96.56 90 LEU A C 1
ATOM 719 O O . LEU A 1 90 ? 3.713 9.644 -0.368 1.00 96.56 90 LEU A O 1
ATOM 723 N N . TRP A 1 91 ? 4.472 8.883 1.608 1.00 97.38 91 TRP A N 1
ATOM 724 C CA . TRP A 1 91 ? 5.835 8.644 1.140 1.00 97.38 91 TRP A CA 1
ATOM 725 C C . TRP A 1 91 ? 5.891 7.690 -0.057 1.00 97.38 91 TRP A C 1
ATOM 727 O O . TRP A 1 91 ? 6.663 7.951 -0.972 1.00 97.38 91 TRP A O 1
ATOM 737 N N . PHE A 1 92 ? 5.055 6.647 -0.129 1.00 97.00 92 PHE A N 1
ATOM 738 C CA . PHE A 1 92 ? 5.010 5.788 -1.322 1.00 97.00 92 PHE A CA 1
ATOM 739 C C . PHE A 1 92 ? 4.593 6.558 -2.581 1.00 97.00 92 PHE A C 1
ATOM 741 O O . PHE A 1 92 ? 5.184 6.359 -3.645 1.00 97.00 92 PHE A O 1
ATOM 748 N N . CYS A 1 93 ? 3.618 7.462 -2.463 1.00 96.25 93 CYS A N 1
ATOM 749 C CA . CYS A 1 93 ? 3.172 8.303 -3.572 1.00 96.25 93 CYS A CA 1
ATOM 750 C C . CYS A 1 93 ? 4.267 9.287 -4.001 1.00 96.25 93 CYS A C 1
ATOM 752 O O . CYS A 1 93 ? 4.577 9.381 -5.187 1.00 96.25 93 CYS A O 1
ATOM 754 N N . VAL A 1 94 ? 4.886 9.979 -3.038 1.00 97.19 94 VAL A N 1
ATOM 755 C CA . VAL A 1 94 ? 5.965 10.947 -3.298 1.00 97.19 94 VAL A CA 1
ATOM 756 C C . VAL A 1 94 ? 7.197 10.254 -3.871 1.00 97.19 94 VAL A C 1
ATOM 758 O O . VAL A 1 94 ? 7.779 10.742 -4.832 1.00 97.19 94 VAL A O 1
ATOM 761 N N . ARG A 1 95 ? 7.568 9.084 -3.341 1.00 96.62 95 ARG A N 1
ATOM 762 C CA . ARG A 1 95 ? 8.660 8.272 -3.881 1.00 96.62 95 ARG A CA 1
ATOM 763 C C . ARG A 1 95 ? 8.397 7.922 -5.338 1.00 96.62 95 ARG A C 1
ATOM 765 O O . ARG A 1 95 ? 9.242 8.196 -6.176 1.00 96.62 95 ARG A O 1
ATOM 772 N N . ARG A 1 96 ? 7.215 7.383 -5.652 1.00 94.12 96 ARG A N 1
ATOM 773 C CA . ARG A 1 96 ? 6.865 7.027 -7.032 1.00 94.12 96 ARG A CA 1
ATOM 774 C C . ARG A 1 96 ? 6.846 8.248 -7.950 1.00 94.12 96 ARG A C 1
ATOM 776 O O . ARG A 1 96 ? 7.252 8.130 -9.099 1.00 94.12 96 ARG A O 1
ATOM 783 N N . HIS A 1 97 ? 6.384 9.395 -7.454 1.00 95.88 97 HIS A N 1
ATOM 784 C CA . HIS A 1 97 ? 6.437 10.655 -8.186 1.00 95.88 97 HIS A CA 1
ATOM 785 C C . HIS A 1 97 ? 7.884 11.053 -8.496 1.00 95.88 97 HIS A C 1
ATOM 787 O O . HIS A 1 97 ? 8.203 11.281 -9.657 1.00 95.88 97 HIS A O 1
ATOM 793 N N . ASN A 1 98 ? 8.767 11.048 -7.495 1.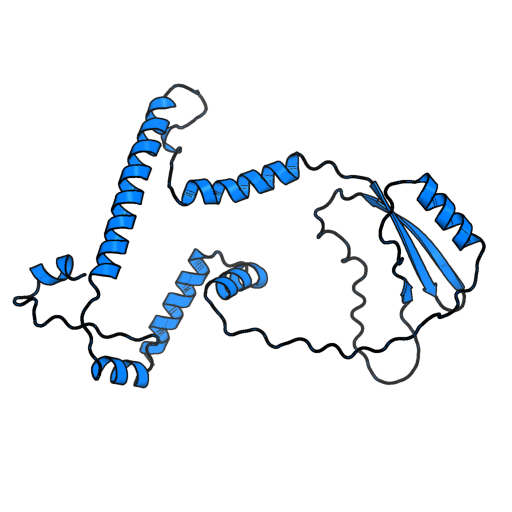00 95.69 98 ASN A N 1
ATOM 794 C CA . ASN A 1 98 ? 10.184 11.356 -7.678 1.00 95.69 98 ASN A CA 1
ATOM 795 C C . ASN A 1 98 ? 10.849 10.381 -8.650 1.00 95.69 98 ASN A C 1
ATOM 797 O O . ASN A 1 98 ? 11.525 10.836 -9.561 1.00 95.69 98 ASN A O 1
ATOM 801 N N . ASP A 1 99 ? 10.592 9.077 -8.511 1.00 94.19 99 ASP A N 1
ATOM 802 C CA . ASP A 1 99 ? 11.111 8.049 -9.418 1.00 94.19 99 ASP A CA 1
ATOM 803 C C . ASP A 1 99 ? 10.688 8.312 -10.874 1.00 94.19 99 ASP A C 1
ATOM 805 O O . ASP A 1 99 ? 11.446 8.014 -11.785 1.00 94.19 99 ASP A O 1
ATOM 809 N N . ILE A 1 100 ? 9.489 8.865 -11.115 1.00 93.69 100 ILE A N 1
ATOM 810 C CA . ILE A 1 100 ? 9.025 9.254 -12.460 1.00 93.69 100 ILE A CA 1
ATOM 811 C C . ILE A 1 100 ? 9.717 10.537 -12.934 1.00 93.69 100 ILE A C 1
ATOM 813 O O . ILE A 1 100 ? 10.095 10.620 -14.096 1.00 93.69 100 ILE A O 1
ATOM 817 N N . GLN A 1 101 ? 9.874 11.533 -12.059 1.00 92.38 101 GLN A N 1
ATOM 818 C CA . GLN A 1 101 ? 10.488 12.820 -12.406 1.00 92.38 101 GLN A CA 1
ATOM 819 C C . GLN A 1 101 ? 11.989 12.697 -12.697 1.00 92.38 101 GLN A C 1
ATOM 821 O O . GLN A 1 101 ? 12.505 13.389 -13.569 1.00 92.38 101 GLN A O 1
ATOM 826 N N . THR A 1 102 ? 12.696 11.834 -11.965 1.00 93.75 102 THR A N 1
ATOM 827 C CA . THR A 1 102 ? 14.142 11.621 -12.126 1.00 93.75 102 THR A CA 1
ATOM 828 C C . THR A 1 102 ? 14.478 10.528 -13.136 1.00 93.75 102 THR A C 1
ATOM 830 O O . THR A 1 102 ? 15.657 10.326 -13.434 1.00 93.75 102 THR A O 1
ATOM 833 N N . PHE A 1 103 ? 13.473 9.825 -13.667 1.00 93.12 103 PHE A N 1
ATOM 834 C CA . PHE A 1 103 ? 13.673 8.801 -14.682 1.00 93.12 103 PHE A CA 1
ATOM 835 C C . PHE A 1 103 ? 14.255 9.421 -15.954 1.00 93.12 103 PHE A C 1
ATOM 837 O O . PHE A 1 103 ? 13.653 10.312 -16.551 1.00 93.12 103 PHE A O 1
ATOM 844 N N . GLN A 1 104 ? 15.415 8.926 -16.382 1.00 88.44 104 GLN A N 1
ATOM 845 C CA . GLN A 1 104 ? 16.033 9.289 -17.655 1.00 88.44 104 GLN A CA 1
ATOM 846 C C . GLN A 1 104 ? 15.771 8.155 -18.653 1.00 88.44 104 GLN A C 1
ATOM 848 O O . GLN A 1 104 ? 16.336 7.073 -18.489 1.00 88.44 104 GLN A O 1
ATOM 853 N N . PRO A 1 105 ? 14.892 8.350 -19.656 1.00 88.44 105 PRO A N 1
ATOM 854 C CA . PRO A 1 105 ? 14.631 7.326 -20.655 1.00 88.44 105 PRO A CA 1
ATOM 855 C C . PRO A 1 105 ? 15.882 7.044 -21.484 1.00 88.44 105 PRO A C 1
ATOM 857 O O . PRO A 1 105 ? 16.431 7.939 -22.124 1.00 88.44 105 PRO A O 1
ATOM 860 N N . GLU A 1 106 ? 16.290 5.782 -21.522 1.00 85.12 106 GLU A N 1
ATOM 861 C CA . GLU A 1 106 ? 17.367 5.321 -22.392 1.00 85.12 106 GLU A CA 1
ATOM 862 C C . GLU A 1 106 ? 16.787 4.749 -23.689 1.00 85.12 106 GLU A C 1
ATOM 864 O O . GLU A 1 106 ? 15.723 4.125 -23.702 1.00 85.12 106 GLU A O 1
ATOM 869 N N . THR A 1 107 ? 17.474 4.996 -24.803 1.00 85.12 107 THR A N 1
ATOM 870 C CA . THR A 1 107 ? 17.094 4.411 -26.092 1.00 85.12 107 THR A CA 1
ATOM 871 C C . THR A 1 107 ? 17.621 2.989 -26.163 1.00 85.12 107 THR A C 1
ATOM 873 O O . THR A 1 107 ? 18.799 2.753 -25.897 1.00 85.12 107 THR A O 1
ATOM 876 N N . TYR A 1 108 ? 16.764 2.061 -26.574 1.00 86.06 108 TYR A N 1
ATOM 877 C CA . TYR A 1 108 ? 17.157 0.694 -26.862 1.00 86.06 108 TYR A CA 1
ATOM 878 C C . TYR A 1 108 ? 16.626 0.248 -28.226 1.00 86.06 108 TYR A C 1
ATOM 880 O O . TYR A 1 108 ? 15.730 0.841 -28.832 1.00 86.06 108 TYR A O 1
ATOM 888 N N . TYR A 1 109 ? 17.221 -0.818 -28.728 1.00 83.56 109 TYR A N 1
ATOM 889 C CA . TYR A 1 109 ? 16.988 -1.368 -30.045 1.00 83.56 109 TYR A CA 1
ATOM 890 C C . TYR A 1 109 ? 16.649 -2.844 -29.910 1.00 83.56 109 TYR A C 1
ATOM 892 O O . TYR A 1 109 ? 17.306 -3.598 -29.186 1.00 83.56 109 TYR A O 1
ATOM 900 N N . THR A 1 110 ? 15.615 -3.248 -30.634 1.00 85.06 110 THR A N 1
ATOM 901 C CA . THR A 1 110 ? 15.200 -4.644 -30.783 1.00 85.06 110 THR A CA 1
ATOM 902 C C . THR A 1 110 ? 15.048 -4.956 -32.263 1.00 85.06 110 THR A C 1
ATOM 904 O O . THR A 1 110 ? 14.873 -4.057 -33.094 1.00 85.06 110 THR A O 1
ATOM 907 N N . ILE A 1 111 ? 15.182 -6.232 -32.607 1.00 80.31 111 ILE A N 1
ATOM 908 C CA . ILE A 1 111 ? 15.023 -6.702 -33.978 1.00 80.31 111 ILE A CA 1
ATOM 909 C C . ILE A 1 111 ? 13.753 -7.532 -34.015 1.00 80.31 111 ILE A C 1
ATOM 911 O O . ILE A 1 111 ? 13.742 -8.662 -33.532 1.00 80.31 111 ILE A O 1
ATOM 915 N N . ASP A 1 112 ? 12.710 -6.961 -34.609 1.00 82.12 112 ASP A N 1
ATOM 916 C CA . ASP A 1 112 ? 11.452 -7.659 -34.821 1.00 82.12 112 ASP A CA 1
ATOM 917 C C . ASP A 1 112 ? 11.449 -8.251 -36.229 1.00 82.12 112 ASP A C 1
ATOM 919 O O . ASP A 1 112 ? 11.654 -7.555 -37.236 1.00 82.12 112 ASP A O 1
ATOM 923 N N . VAL A 1 113 ? 11.222 -9.560 -36.303 1.00 78.06 113 VAL A N 1
ATOM 924 C CA . VAL A 1 113 ? 11.159 -10.294 -37.567 1.00 78.06 113 VAL A CA 1
ATOM 925 C C . VAL A 1 113 ? 9.731 -10.761 -37.790 1.00 78.06 113 VAL A C 1
ATOM 927 O O . VAL A 1 113 ? 9.153 -11.459 -36.957 1.00 78.06 113 VAL A O 1
ATOM 930 N N . LYS A 1 114 ? 9.167 -10.361 -38.927 1.00 79.56 114 LYS A N 1
ATOM 931 C CA . LYS A 1 114 ? 7.830 -10.723 -39.372 1.00 79.56 114 LYS A CA 1
ATOM 932 C C . LYS A 1 114 ? 7.936 -11.782 -40.465 1.00 79.56 114 LYS A C 1
ATOM 934 O O . LYS A 1 114 ? 8.455 -11.531 -41.555 1.00 79.56 114 LYS A O 1
ATOM 939 N N . LEU A 1 115 ? 7.395 -12.957 -40.181 1.00 73.94 115 LEU A N 1
ATOM 940 C CA . LEU A 1 115 ? 7.184 -14.010 -41.166 1.00 73.94 115 LEU A CA 1
ATOM 941 C C . LEU A 1 115 ? 5.850 -13.737 -41.880 1.00 73.94 115 LEU A C 1
ATOM 943 O O . LEU A 1 115 ? 4.779 -13.971 -41.317 1.00 73.94 115 LEU A O 1
ATOM 947 N N . GLU A 1 116 ? 5.909 -13.194 -43.099 1.00 66.44 116 GLU A N 1
ATOM 948 C CA . GLU A 1 116 ? 4.787 -13.185 -44.048 1.00 66.44 116 GLU A CA 1
ATOM 949 C C . GLU A 1 116 ? 5.085 -14.234 -45.125 1.00 66.44 116 GLU A C 1
ATOM 951 O O . GLU A 1 116 ? 6.170 -14.232 -45.693 1.00 66.44 116 GLU A O 1
ATOM 956 N N . GLU A 1 117 ? 4.159 -15.134 -45.451 1.00 61.38 117 GLU A N 1
ATOM 957 C CA . GLU A 1 117 ? 4.313 -15.909 -46.688 1.00 61.38 117 GLU A CA 1
ATOM 958 C C . GLU A 1 117 ? 3.905 -15.024 -47.878 1.00 61.38 117 GLU A C 1
ATOM 960 O O . GLU A 1 117 ? 2.851 -14.385 -47.809 1.00 61.38 117 GLU A O 1
ATOM 965 N N . PRO A 1 118 ? 4.699 -14.931 -48.968 1.00 55.78 118 PRO A N 1
ATOM 966 C CA . PRO A 1 118 ? 5.892 -15.719 -49.316 1.00 55.78 118 PRO A CA 1
ATOM 967 C C . PRO A 1 118 ? 7.260 -15.054 -49.005 1.00 55.78 118 PRO A C 1
ATOM 969 O O . PRO A 1 118 ? 8.275 -15.500 -49.538 1.00 55.78 118 PRO A O 1
ATOM 972 N N . LEU A 1 119 ? 7.332 -13.980 -48.205 1.00 54.25 119 LEU A N 1
ATOM 973 C CA . LEU A 1 119 ? 8.570 -13.226 -47.939 1.00 54.25 119 LEU A CA 1
ATOM 974 C C . LEU A 1 119 ? 8.759 -12.846 -46.460 1.00 54.25 119 LEU A C 1
ATOM 976 O O . LEU A 1 119 ? 7.978 -12.098 -45.874 1.00 54.25 119 LEU A O 1
ATOM 980 N N . MET A 1 120 ? 9.903 -13.245 -45.905 1.00 53.41 120 MET A N 1
ATOM 981 C CA . MET A 1 120 ? 10.417 -12.741 -44.631 1.00 53.41 120 MET A CA 1
ATOM 982 C C . MET A 1 120 ? 10.673 -11.230 -44.691 1.00 53.41 120 MET A C 1
ATOM 984 O O . MET A 1 120 ? 11.412 -10.753 -45.555 1.00 53.41 120 MET A O 1
ATOM 988 N N . ARG A 1 121 ? 10.104 -10.467 -43.752 1.00 54.19 121 ARG A N 1
ATOM 989 C CA . ARG A 1 121 ? 10.366 -9.029 -43.591 1.00 54.19 121 ARG A CA 1
ATOM 990 C C . ARG A 1 121 ? 10.798 -8.744 -42.161 1.00 54.19 121 ARG A C 1
ATOM 992 O O . ARG A 1 121 ? 10.085 -9.064 -41.221 1.00 54.19 121 ARG A O 1
ATOM 999 N N . TYR A 1 122 ? 11.931 -8.084 -41.979 1.00 57.50 122 TYR A N 1
ATOM 1000 C CA . TYR A 1 122 ? 12.396 -7.636 -40.666 1.00 57.50 122 TYR A CA 1
ATOM 1001 C C . TYR A 1 122 ? 12.383 -6.108 -40.594 1.00 57.50 122 TYR A C 1
ATOM 1003 O O . TYR A 1 122 ? 12.459 -5.402 -41.607 1.00 57.50 122 TYR A O 1
ATOM 1011 N N . ARG A 1 123 ? 12.295 -5.578 -39.377 1.00 51.56 123 ARG A N 1
ATOM 1012 C CA . ARG A 1 123 ? 12.465 -4.151 -39.113 1.00 51.56 123 ARG A CA 1
ATOM 1013 C C . ARG A 1 123 ? 13.234 -3.986 -37.811 1.00 51.56 123 ARG A C 1
ATOM 1015 O O . ARG A 1 123 ? 12.913 -4.604 -36.806 1.00 51.56 123 ARG A O 1
ATOM 1022 N N . LEU A 1 124 ? 14.233 -3.110 -37.831 1.00 47.12 124 LEU A N 1
ATOM 1023 C CA . LEU A 1 124 ? 14.846 -2.636 -36.597 1.00 47.12 124 LEU A CA 1
ATOM 1024 C C . LEU A 1 124 ? 13.878 -1.659 -35.936 1.00 47.12 124 LEU A C 1
ATOM 1026 O O . LEU A 1 124 ? 13.516 -0.643 -36.536 1.00 47.12 124 LEU A O 1
ATOM 1030 N N . VAL A 1 125 ? 13.443 -1.998 -34.728 1.00 63.75 125 VAL A N 1
ATOM 1031 C CA . VAL A 1 125 ? 12.551 -1.163 -33.934 1.00 63.75 125 VAL A CA 1
ATOM 1032 C C . VAL A 1 125 ? 13.407 -0.435 -32.912 1.00 63.75 125 VAL A C 1
ATOM 1034 O O . VAL A 1 125 ? 14.001 -1.036 -32.015 1.00 63.75 125 VAL A O 1
ATOM 1037 N N . GLN A 1 126 ? 13.502 0.878 -33.096 1.00 53.78 126 GLN A N 1
ATOM 1038 C CA . GLN A 1 126 ? 14.009 1.776 -32.074 1.00 53.78 126 GLN A CA 1
ATOM 1039 C C . GLN A 1 126 ? 12.870 2.039 -31.097 1.00 53.78 126 GLN A C 1
ATOM 1041 O O . GLN A 1 126 ? 11.819 2.549 -31.490 1.00 53.78 126 GLN A O 1
ATOM 1046 N N . ALA A 1 127 ? 13.085 1.690 -29.837 1.00 57.12 127 ALA A N 1
ATOM 1047 C CA . ALA A 1 127 ? 12.148 1.967 -28.771 1.00 57.12 127 ALA A CA 1
ATOM 1048 C C . ALA A 1 127 ? 12.839 2.847 -27.731 1.00 57.12 127 ALA A C 1
ATOM 1050 O O . ALA A 1 127 ? 13.972 2.611 -27.312 1.00 57.12 127 ALA A O 1
ATOM 1051 N N . THR A 1 128 ? 12.142 3.897 -27.326 1.00 49.88 128 THR A N 1
ATOM 1052 C CA . THR A 1 128 ? 12.586 4.776 -26.251 1.00 49.88 128 THR A CA 1
ATOM 1053 C C . THR A 1 128 ? 11.669 4.519 -25.075 1.00 49.88 128 THR A C 1
ATOM 1055 O O . THR A 1 128 ? 10.449 4.560 -25.227 1.00 49.88 128 THR A O 1
ATOM 1058 N N . THR A 1 129 ? 12.224 4.288 -23.889 1.00 55.22 129 THR A N 1
ATOM 1059 C CA . THR A 1 129 ? 11.460 3.985 -22.664 1.00 55.22 129 THR A CA 1
ATOM 1060 C C . THR A 1 129 ? 10.696 5.203 -22.112 1.00 55.22 129 THR A C 1
ATOM 1062 O O . THR A 1 129 ? 10.474 5.312 -20.914 1.00 55.22 129 THR A O 1
ATOM 1065 N N . ALA A 1 130 ? 10.325 6.167 -22.962 1.00 42.69 130 ALA A N 1
ATOM 1066 C CA . ALA A 1 130 ? 9.763 7.465 -22.586 1.00 42.69 130 ALA A CA 1
ATOM 1067 C C . ALA A 1 130 ? 8.309 7.403 -22.074 1.00 42.69 130 ALA A C 1
ATOM 1069 O O . ALA A 1 130 ? 7.781 8.406 -21.603 1.00 42.69 130 ALA A O 1
ATOM 1070 N N . GLY A 1 131 ? 7.671 6.234 -22.117 1.00 40.09 131 GLY A N 1
ATOM 1071 C CA . GLY A 1 131 ? 6.426 5.941 -21.414 1.00 40.09 131 GLY A CA 1
ATOM 1072 C C . GLY A 1 131 ? 6.682 4.895 -20.338 1.00 40.09 131 GLY A C 1
ATOM 1073 O O . GLY A 1 131 ? 7.647 4.139 -20.422 1.00 40.09 131 GLY A O 1
ATOM 1074 N N . SER A 1 132 ? 5.821 4.838 -19.317 1.00 36.22 132 SER A N 1
ATOM 1075 C CA . SER A 1 132 ? 5.849 3.757 -18.323 1.00 36.22 132 SER A CA 1
ATOM 1076 C C . SER A 1 132 ? 6.093 2.391 -18.993 1.00 36.22 132 SER A C 1
ATOM 1078 O O . SER A 1 132 ? 5.636 2.213 -20.125 1.00 36.22 132 SER A O 1
ATOM 1080 N N . PRO A 1 133 ? 6.680 1.388 -18.309 1.00 41.91 133 PRO A N 1
ATOM 1081 C CA . PRO A 1 133 ? 6.883 0.042 -18.872 1.00 41.91 133 PRO A CA 1
ATOM 1082 C C . PRO A 1 133 ? 5.594 -0.659 -19.360 1.00 41.91 133 PRO A C 1
ATOM 1084 O O . PRO A 1 133 ? 5.648 -1.797 -19.813 1.00 41.91 133 PRO A O 1
ATOM 1087 N N . PHE A 1 134 ? 4.440 -0.003 -19.204 1.00 40.16 134 PHE A N 1
ATOM 1088 C CA . PHE A 1 134 ? 3.092 -0.434 -19.544 1.00 40.16 134 PHE A CA 1
ATOM 1089 C C . PHE A 1 134 ? 2.462 0.287 -20.751 1.00 40.16 134 PHE A C 1
ATOM 1091 O O . PHE A 1 134 ? 1.356 -0.087 -21.122 1.00 40.16 134 PHE A O 1
ATOM 1098 N N . SER A 1 135 ? 3.115 1.276 -21.376 1.00 35.16 135 SER A N 1
ATOM 1099 C CA . SER A 1 135 ? 2.606 1.881 -22.619 1.00 35.16 135 SER A CA 1
ATOM 1100 C C . SER A 1 135 ? 3.207 1.159 -23.820 1.00 35.16 135 SER A C 1
ATOM 1102 O O . SER A 1 135 ? 4.415 1.201 -24.034 1.00 35.16 135 SER A O 1
ATOM 1104 N N . ASP A 1 136 ? 2.329 0.511 -24.580 1.00 35.78 136 ASP A N 1
ATOM 1105 C CA . ASP A 1 136 ? 2.517 0.107 -25.976 1.00 35.78 136 ASP A CA 1
ATOM 1106 C C . ASP A 1 136 ? 3.386 -1.126 -26.257 1.00 35.78 136 ASP A C 1
ATOM 1108 O O . ASP A 1 136 ? 4.223 -1.155 -27.154 1.00 35.78 136 ASP A O 1
ATOM 1112 N N . ARG A 1 137 ? 3.047 -2.234 -25.588 1.00 42.62 137 ARG A N 1
ATOM 1113 C CA . ARG A 1 137 ? 2.908 -3.521 -26.306 1.00 42.62 137 ARG A CA 1
ATOM 1114 C C . ARG A 1 137 ? 1.476 -3.763 -26.817 1.00 42.62 137 ARG A C 1
ATOM 1116 O O . ARG A 1 137 ? 1.231 -4.739 -27.518 1.00 42.62 137 ARG A O 1
ATOM 1123 N N . GLU A 1 138 ? 0.536 -2.860 -26.520 1.00 35.06 138 GLU A N 1
ATOM 1124 C CA . GLU A 1 138 ? -0.883 -2.976 -26.897 1.00 35.06 138 GLU A CA 1
ATOM 1125 C C . GLU A 1 138 ? -1.210 -2.623 -28.361 1.00 35.06 138 GLU A C 1
ATOM 1127 O O . GLU A 1 138 ? -2.355 -2.773 -28.774 1.00 35.06 138 GLU A O 1
ATOM 1132 N N . ALA A 1 139 ? -0.236 -2.271 -29.208 1.00 34.34 139 ALA A N 1
ATOM 1133 C CA . ALA A 1 139 ? -0.501 -2.093 -30.642 1.00 34.34 139 ALA A CA 1
ATOM 1134 C C . ALA A 1 139 ? -0.554 -3.405 -31.458 1.00 34.34 139 ALA A C 1
ATOM 1136 O O . ALA A 1 139 ? -0.821 -3.353 -32.656 1.00 34.34 139 ALA A O 1
ATOM 1137 N N . PHE A 1 140 ? -0.346 -4.581 -30.850 1.00 33.75 140 PHE A N 1
ATOM 1138 C CA . PHE A 1 140 ? -0.481 -5.869 -31.553 1.00 33.75 140 PHE A CA 1
ATOM 1139 C C . PHE A 1 140 ? -1.189 -6.936 -30.712 1.00 33.75 140 PHE A C 1
ATOM 1141 O O . PHE A 1 140 ? -0.741 -8.074 -30.588 1.00 33.75 140 PHE A O 1
ATOM 1148 N N . GLY A 1 141 ? -2.352 -6.586 -30.164 1.00 24.75 141 GLY A N 1
ATOM 1149 C CA . GLY A 1 141 ? -3.341 -7.589 -29.788 1.00 24.75 141 GLY A CA 1
ATOM 1150 C C . GLY A 1 141 ? -3.937 -8.239 -31.038 1.00 24.75 141 GLY A C 1
ATOM 1151 O O . GLY A 1 141 ? -4.935 -7.757 -31.563 1.00 24.75 141 GLY A O 1
ATOM 1152 N N . VAL A 1 142 ? -3.366 -9.351 -31.509 1.00 31.88 142 VAL A N 1
ATOM 1153 C CA . VAL A 1 142 ? -4.125 -10.302 -32.335 1.00 31.88 142 VAL A CA 1
ATOM 1154 C C . VAL A 1 142 ? -4.871 -11.222 -31.375 1.00 31.88 142 VAL A C 1
ATOM 1156 O O . VAL A 1 142 ? -4.378 -12.272 -30.970 1.00 31.88 142 VAL A O 1
ATOM 1159 N N . VAL A 1 143 ? -6.073 -10.807 -30.976 1.00 26.95 143 VAL A N 1
ATOM 1160 C CA . VAL A 1 143 ? -7.070 -11.747 -30.461 1.00 26.95 143 VAL A CA 1
ATOM 1161 C C . VAL A 1 143 ? -7.586 -12.516 -31.675 1.00 26.95 143 VAL A C 1
ATOM 1163 O O . VAL A 1 143 ? -8.339 -11.972 -32.476 1.00 26.95 143 VAL A O 1
ATOM 1166 N N . SER A 1 144 ? -7.147 -13.763 -31.849 1.00 31.44 144 SER A N 1
ATOM 1167 C CA . SER A 1 144 ? -7.753 -14.691 -32.807 1.00 31.44 144 SER A CA 1
ATOM 1168 C C . SER A 1 144 ? -8.415 -15.830 -32.040 1.00 31.44 144 SER A C 1
ATOM 1170 O O . SER A 1 144 ? -7.762 -16.655 -31.401 1.00 31.44 144 SER A O 1
ATOM 1172 N N . GLU A 1 145 ? -9.742 -15.832 -32.095 1.00 24.88 145 GLU A N 1
ATOM 1173 C CA . GLU A 1 145 ? -10.595 -16.963 -31.764 1.00 24.88 145 GLU A CA 1
ATOM 1174 C C . GLU A 1 145 ? -10.349 -18.070 -32.804 1.00 24.88 145 GLU A C 1
ATOM 1176 O O . GLU A 1 145 ? -10.426 -17.835 -34.011 1.00 24.88 145 GLU A O 1
ATOM 1181 N N . ARG A 1 146 ? -9.973 -19.272 -32.348 1.00 30.50 146 ARG A N 1
ATOM 1182 C CA . ARG A 1 146 ? -9.699 -20.416 -33.228 1.00 30.50 146 ARG A CA 1
ATOM 1183 C C . ARG A 1 146 ? -11.006 -21.112 -33.597 1.00 30.50 146 ARG A C 1
ATOM 1185 O O . ARG A 1 146 ? -11.637 -21.718 -32.735 1.00 30.50 146 ARG A O 1
ATOM 1192 N N . VAL A 1 147 ? -11.332 -21.13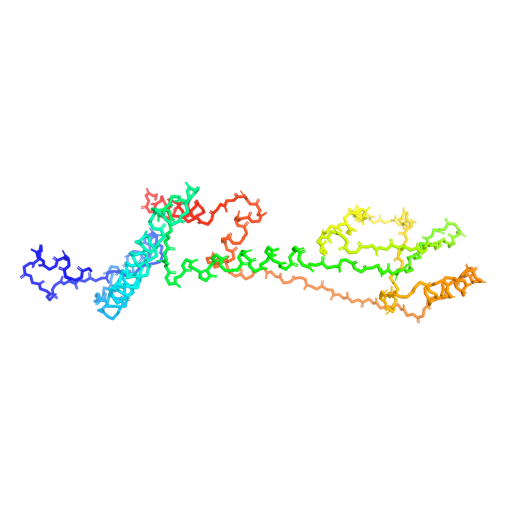2 -34.886 1.00 29.84 147 VAL A N 1
ATOM 1193 C CA . VAL A 1 147 ? -12.192 -22.166 -35.478 1.00 29.84 147 VAL A CA 1
ATOM 1194 C C . VAL A 1 147 ? -11.299 -23.136 -36.247 1.00 29.84 147 VAL A C 1
ATOM 1196 O O . VAL A 1 147 ? -10.359 -22.735 -36.931 1.00 29.84 147 VAL A O 1
ATOM 1199 N N . ALA A 1 148 ? -11.559 -24.428 -36.060 1.00 33.81 148 ALA A N 1
ATOM 1200 C CA . ALA A 1 148 ? -10.822 -25.523 -36.668 1.00 33.81 148 ALA A CA 1
ATOM 1201 C C . ALA A 1 148 ? -10.881 -25.464 -38.204 1.00 33.81 148 ALA A C 1
ATOM 1203 O O . ALA A 1 148 ? -11.960 -25.358 -38.779 1.00 33.81 148 ALA A O 1
ATOM 1204 N N . GLY A 1 149 ? -9.719 -25.605 -38.846 1.00 30.47 149 GLY A N 1
ATOM 1205 C CA . GLY A 1 149 ? -9.602 -25.782 -40.294 1.00 30.47 149 GLY A CA 1
ATOM 1206 C C . GLY A 1 149 ? -8.670 -24.767 -40.948 1.00 30.47 149 GLY A C 1
ATOM 1207 O O . GLY A 1 149 ? -9.090 -23.677 -41.296 1.00 30.47 149 GLY A O 1
ATOM 1208 N N . SER A 1 150 ? -7.406 -25.168 -41.120 1.00 39.28 150 SER A N 1
ATOM 1209 C CA . SER A 1 150 ? -6.500 -24.772 -42.214 1.00 39.28 150 SER A CA 1
ATOM 1210 C C . SER A 1 150 ? -6.576 -23.333 -42.759 1.00 39.28 150 SER A C 1
ATOM 1212 O O . SER A 1 150 ? -7.428 -23.044 -43.593 1.00 39.28 150 SER A O 1
ATOM 1214 N N . GLN A 1 151 ? -5.590 -22.505 -42.388 1.00 39.50 151 GLN A N 1
ATOM 1215 C CA . GLN A 1 151 ? -4.765 -21.604 -43.229 1.00 39.50 151 GLN A CA 1
ATOM 1216 C C . GLN A 1 151 ? -4.137 -20.526 -42.321 1.00 39.50 151 GLN A C 1
ATOM 1218 O O . GLN A 1 151 ? -4.832 -19.853 -41.563 1.00 39.50 151 GLN A O 1
ATOM 1223 N N . LEU A 1 152 ? -2.806 -20.402 -42.342 1.00 46.53 152 LEU A N 1
ATOM 1224 C CA . LEU A 1 152 ? -2.034 -19.505 -41.474 1.00 46.53 152 LEU A CA 1
ATOM 1225 C C . LEU A 1 152 ? -2.231 -18.040 -41.930 1.00 46.53 152 LEU A C 1
ATOM 1227 O O . LEU A 1 152 ? -1.473 -17.533 -42.747 1.00 46.53 152 LEU A O 1
ATOM 1231 N N . ALA A 1 153 ? -3.285 -17.367 -41.460 1.00 49.41 153 ALA A N 1
ATOM 1232 C CA . ALA A 1 153 ? -3.659 -16.020 -41.925 1.00 49.41 153 ALA A CA 1
ATOM 1233 C C . ALA A 1 153 ? -3.212 -14.867 -41.000 1.00 49.41 153 ALA A C 1
ATOM 1235 O O . ALA A 1 153 ? -3.625 -13.724 -41.192 1.00 49.41 153 ALA A O 1
ATOM 1236 N N . SER A 1 154 ? -2.369 -15.132 -39.998 1.00 63.00 154 SER A N 1
ATOM 1237 C CA . SER A 1 154 ? -1.781 -14.096 -39.140 1.00 63.00 154 SER A CA 1
ATOM 1238 C C . SER A 1 154 ? -0.256 -14.096 -39.271 1.00 63.00 154 SER A C 1
ATOM 1240 O O . SER A 1 154 ? 0.338 -15.169 -39.149 1.00 63.00 154 SER A O 1
ATOM 1242 N N . PRO A 1 155 ? 0.391 -12.934 -39.479 1.00 68.75 155 PRO A N 1
ATOM 1243 C CA . PRO A 1 155 ? 1.845 -12.868 -39.546 1.00 68.75 155 PRO A CA 1
ATOM 1244 C C . PRO A 1 155 ? 2.459 -13.310 -38.217 1.00 68.75 155 PRO A C 1
ATOM 1246 O O . PRO A 1 155 ? 2.036 -12.849 -37.153 1.00 68.75 155 PRO A O 1
ATOM 1249 N N . LEU A 1 156 ? 3.453 -14.195 -38.281 1.00 79.31 156 LEU A N 1
ATOM 1250 C CA . LEU A 1 156 ? 4.157 -14.666 -37.093 1.00 79.31 156 LEU A CA 1
ATOM 1251 C C . LEU A 1 156 ? 5.293 -13.689 -36.769 1.00 79.31 156 LEU A C 1
ATOM 1253 O O . LEU A 1 156 ? 6.184 -13.463 -37.590 1.00 79.31 156 LEU A O 1
ATOM 1257 N N . TRP A 1 157 ? 5.247 -13.101 -35.576 1.00 80.56 157 TRP A N 1
ATOM 1258 C CA . TRP A 1 157 ? 6.320 -12.265 -35.045 1.00 80.56 157 TRP A CA 1
ATOM 1259 C C . TRP A 1 157 ? 7.301 -13.140 -34.269 1.00 80.56 157 TRP A C 1
ATOM 1261 O O . TRP A 1 157 ? 6.891 -13.890 -33.383 1.00 80.56 157 TRP A O 1
ATOM 1271 N N . LEU A 1 158 ? 8.586 -13.056 -34.607 1.00 80.50 158 LEU A N 1
ATOM 1272 C CA . LEU A 1 158 ? 9.647 -13.722 -33.858 1.00 80.50 158 LEU A CA 1
ATOM 1273 C C . LEU A 1 158 ? 10.184 -12.784 -32.780 1.00 80.50 158 LEU A C 1
ATOM 1275 O O . LEU A 1 158 ? 10.519 -11.635 -33.065 1.00 80.50 158 LEU A O 1
ATOM 1279 N N . GLU A 1 159 ? 10.318 -13.301 -31.562 1.00 79.38 159 GLU A N 1
ATOM 1280 C CA . GLU A 1 159 ? 11.004 -12.601 -30.481 1.00 79.38 159 GLU A CA 1
ATOM 1281 C C . GLU A 1 159 ? 12.511 -12.854 -30.553 1.00 79.38 159 GLU A C 1
ATOM 1283 O O . GLU A 1 159 ? 12.979 -13.983 -30.731 1.00 79.38 159 GLU A O 1
ATOM 1288 N N . TRP A 1 160 ? 13.300 -11.795 -30.395 1.00 82.00 160 TRP A N 1
ATOM 1289 C CA . TRP A 1 160 ? 14.747 -11.917 -30.437 1.00 82.00 160 TRP A CA 1
ATOM 1290 C C . TRP A 1 160 ? 15.308 -12.498 -29.133 1.00 82.00 160 TRP A C 1
ATOM 1292 O O . TRP A 1 160 ? 15.189 -11.899 -28.066 1.00 82.00 160 TRP A O 1
ATOM 1302 N N . ALA A 1 161 ? 16.008 -13.632 -29.222 1.00 81.69 161 ALA A N 1
ATOM 1303 C CA . ALA A 1 161 ? 16.538 -14.355 -28.058 1.00 81.69 161 ALA A CA 1
ATOM 1304 C C . ALA A 1 161 ? 17.519 -13.548 -27.181 1.00 81.69 161 ALA A C 1
ATOM 1306 O O . ALA A 1 161 ? 17.710 -13.874 -26.012 1.00 81.69 161 ALA A O 1
ATOM 1307 N N . ARG A 1 162 ? 18.161 -12.503 -27.726 1.00 79.12 162 ARG A N 1
ATOM 1308 C CA . ARG A 1 162 ? 19.082 -11.632 -26.971 1.00 79.12 162 ARG A CA 1
ATOM 1309 C C . ARG A 1 162 ? 18.369 -10.501 -26.219 1.00 79.12 162 ARG A C 1
ATOM 1311 O O . ARG A 1 162 ? 19.022 -9.788 -25.464 1.00 79.12 162 ARG A O 1
ATOM 1318 N N . GLY A 1 163 ? 17.057 -10.339 -26.397 1.00 84.19 163 GLY A N 1
ATOM 1319 C CA . GLY A 1 163 ? 16.280 -9.284 -25.755 1.00 84.19 163 GLY A CA 1
ATOM 1320 C C . GLY A 1 163 ? 16.511 -7.916 -26.397 1.00 84.19 163 GLY A C 1
ATOM 1321 O O . GLY A 1 163 ? 16.133 -7.702 -27.543 1.00 84.19 163 GLY A O 1
ATOM 1322 N N . GLN A 1 164 ? 17.087 -6.977 -25.645 1.00 83.50 164 GLN A N 1
ATOM 1323 C CA . GLN A 1 164 ? 17.236 -5.566 -26.026 1.00 83.50 164 GLN A CA 1
ATOM 1324 C C . GLN A 1 164 ? 18.717 -5.161 -26.072 1.00 83.50 164 GLN A C 1
ATOM 1326 O O . GLN A 1 164 ? 19.518 -5.642 -25.270 1.00 83.50 164 GLN A O 1
ATOM 1331 N N . LEU A 1 165 ? 19.080 -4.250 -26.981 1.00 86.25 165 LEU A N 1
ATOM 1332 C CA . LEU A 1 165 ? 20.409 -3.628 -27.053 1.00 86.25 165 LEU A CA 1
ATOM 1333 C C . LEU A 1 165 ? 20.335 -2.123 -26.810 1.00 86.25 165 LEU A C 1
ATOM 1335 O O . LEU A 1 165 ? 19.487 -1.458 -27.383 1.00 86.25 165 LEU A O 1
ATOM 1339 N N . PHE A 1 166 ? 21.284 -1.565 -26.065 1.00 85.62 166 PHE A N 1
ATOM 1340 C CA . PHE A 1 166 ? 21.379 -0.114 -25.834 1.00 85.62 166 PHE A CA 1
ATOM 1341 C C . PHE A 1 166 ? 22.359 0.590 -26.787 1.00 85.62 166 PHE A C 1
ATOM 1343 O O . PHE A 1 166 ? 22.413 1.814 -26.839 1.00 85.62 166 PHE A O 1
ATOM 1350 N N . ASP A 1 167 ? 23.115 -0.179 -27.577 1.00 87.81 167 ASP A N 1
ATOM 1351 C CA . ASP A 1 167 ? 24.057 0.340 -28.569 1.00 87.81 167 ASP A CA 1
ATOM 1352 C C . ASP A 1 167 ? 23.495 0.224 -29.995 1.00 87.81 167 ASP A C 1
ATOM 1354 O O . ASP A 1 167 ? 23.157 -0.864 -30.474 1.00 87.81 167 ASP A O 1
ATOM 1358 N N . LEU A 1 168 ? 23.446 1.364 -30.688 1.00 85.31 168 LEU A N 1
ATOM 1359 C CA . LEU A 1 168 ? 23.004 1.474 -32.075 1.00 85.31 168 LEU A CA 1
ATOM 1360 C C . LEU A 1 168 ? 23.954 0.764 -33.053 1.00 85.31 168 LEU A C 1
ATOM 1362 O O . LEU A 1 168 ? 23.485 0.178 -34.032 1.00 85.31 168 LEU A O 1
ATOM 1366 N N . GLN A 1 169 ? 25.270 0.802 -32.821 1.00 88.88 169 GLN A N 1
ATOM 1367 C CA . GLN A 1 169 ? 26.250 0.199 -33.737 1.00 88.88 169 GLN A CA 1
ATOM 1368 C C . GLN A 1 169 ? 26.147 -1.326 -33.712 1.00 88.88 169 GLN A C 1
ATOM 1370 O O . GLN A 1 169 ? 26.046 -1.971 -34.763 1.00 88.88 169 GLN A O 1
ATOM 1375 N N . ALA A 1 170 ? 26.065 -1.900 -32.509 1.00 88.69 170 ALA A N 1
ATOM 1376 C CA . ALA A 1 170 ? 25.775 -3.315 -32.328 1.00 88.69 170 ALA A CA 1
ATOM 1377 C C . ALA A 1 170 ? 24.443 -3.709 -32.992 1.00 88.69 170 ALA A C 1
ATOM 1379 O O . ALA A 1 170 ? 24.405 -4.662 -33.773 1.00 88.69 170 ALA A O 1
ATOM 1380 N N . ALA A 1 171 ? 23.364 -2.952 -32.758 1.00 85.81 171 ALA A N 1
ATOM 1381 C CA . ALA A 1 171 ? 22.051 -3.248 -33.336 1.00 85.81 171 ALA A CA 1
ATOM 1382 C C . ALA A 1 171 ? 22.046 -3.186 -34.875 1.00 85.81 171 ALA 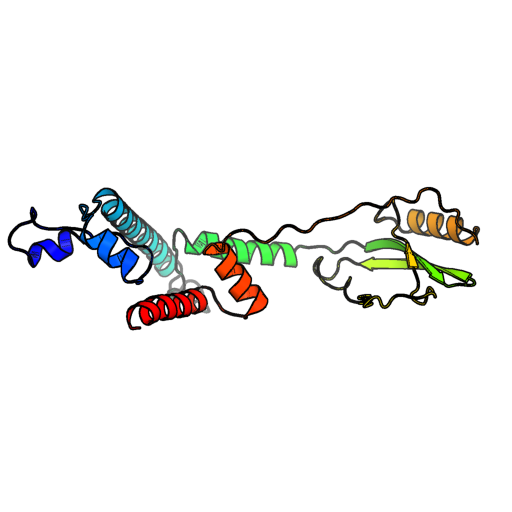A C 1
ATOM 1384 O O . ALA A 1 171 ? 21.468 -4.053 -35.532 1.00 85.81 171 ALA A O 1
ATOM 1385 N N . THR A 1 172 ? 22.742 -2.208 -35.458 1.00 85.88 172 THR A N 1
ATOM 1386 C CA . THR A 1 172 ? 22.866 -2.057 -36.918 1.00 85.88 172 THR A CA 1
ATOM 1387 C C . THR A 1 172 ? 23.669 -3.197 -37.538 1.00 85.88 172 THR A C 1
ATOM 1389 O O . THR A 1 172 ? 23.323 -3.673 -38.618 1.00 85.88 172 THR A O 1
ATOM 1392 N N . THR A 1 173 ? 24.700 -3.678 -36.841 1.00 88.81 173 THR A N 1
ATOM 1393 C CA . THR A 1 173 ? 25.502 -4.829 -37.277 1.00 88.81 173 THR A CA 1
ATOM 1394 C C . THR A 1 173 ? 24.669 -6.111 -37.296 1.00 88.81 173 THR A C 1
ATOM 1396 O O . THR A 1 173 ? 24.707 -6.863 -38.265 1.00 88.81 173 THR A O 1
ATOM 1399 N N . PHE A 1 174 ? 23.864 -6.355 -36.258 1.00 86.56 174 PHE A N 1
ATOM 1400 C CA . PHE A 1 174 ? 22.960 -7.508 -36.250 1.00 86.56 174 PHE A CA 1
ATOM 1401 C C . PHE A 1 174 ? 21.873 -7.400 -37.313 1.00 86.56 174 PHE A C 1
ATOM 1403 O O . PHE A 1 174 ? 21.549 -8.402 -37.947 1.00 86.56 174 PHE A O 1
ATOM 1410 N N . LYS A 1 175 ? 21.348 -6.191 -37.542 1.00 83.06 175 LYS A N 1
ATOM 1411 C CA . LYS A 1 175 ? 20.422 -5.935 -38.640 1.00 83.06 175 LYS A CA 1
ATOM 1412 C C . LYS A 1 175 ? 21.069 -6.326 -39.973 1.00 83.06 175 LYS A C 1
ATOM 1414 O O . LYS A 1 175 ? 20.574 -7.236 -40.613 1.00 83.06 175 LYS A O 1
ATOM 1419 N N . SER A 1 176 ? 22.224 -5.765 -40.339 1.00 84.38 176 SER A N 1
ATOM 1420 C CA . SER A 1 176 ? 22.872 -6.066 -41.629 1.00 84.38 176 SER A CA 1
ATOM 1421 C C . SER A 1 176 ? 23.236 -7.548 -41.813 1.00 84.38 176 SER A C 1
ATOM 1423 O O . SER A 1 176 ? 23.131 -8.078 -42.921 1.00 84.38 176 SER A O 1
ATOM 1425 N N . MET A 1 177 ? 23.607 -8.248 -40.735 1.00 85.12 177 MET A N 1
ATOM 1426 C CA . MET A 1 177 ? 23.800 -9.704 -40.757 1.00 85.12 177 MET A CA 1
ATOM 1427 C C . MET A 1 177 ? 22.506 -10.455 -41.094 1.00 85.12 177 MET A C 1
ATOM 1429 O O . MET A 1 177 ? 22.542 -11.396 -41.889 1.00 85.12 177 MET A O 1
ATOM 1433 N N . ILE A 1 178 ? 21.369 -10.041 -40.534 1.00 81.69 178 ILE A N 1
ATOM 1434 C CA . ILE A 1 178 ? 20.058 -10.634 -40.827 1.00 81.69 178 ILE A CA 1
ATOM 1435 C C . ILE A 1 178 ? 19.587 -10.235 -42.231 1.00 81.69 178 ILE A C 1
ATOM 1437 O O . ILE A 1 178 ? 19.077 -11.091 -42.945 1.00 81.69 178 ILE A O 1
ATOM 1441 N N . ASP A 1 179 ? 19.841 -9.000 -42.677 1.00 77.06 179 ASP A N 1
ATOM 1442 C CA . ASP A 1 179 ? 19.483 -8.515 -44.017 1.00 77.06 179 ASP A CA 1
ATOM 1443 C C . ASP A 1 179 ? 20.073 -9.394 -45.129 1.00 77.06 179 ASP A C 1
ATOM 1445 O O . ASP A 1 179 ? 19.443 -9.597 -46.169 1.00 77.06 179 ASP A O 1
ATOM 1449 N N . SER A 1 180 ? 21.269 -9.944 -44.898 1.00 77.69 180 SER A N 1
ATOM 1450 C CA . SER A 1 180 ? 21.934 -10.856 -45.834 1.00 77.69 180 SER A CA 1
ATOM 1451 C C . SER A 1 180 ? 21.294 -12.251 -45.936 1.00 77.69 180 SER A C 1
ATOM 1453 O O . SER A 1 180 ? 21.558 -12.964 -46.905 1.00 77.69 180 SER A O 1
ATOM 1455 N N . HIS A 1 181 ? 20.432 -12.644 -44.992 1.00 74.69 181 HIS A N 1
ATOM 1456 C CA . HIS A 1 181 ? 19.811 -13.969 -44.941 1.00 74.69 181 HIS A CA 1
ATOM 1457 C C . HIS A 1 181 ? 18.297 -13.871 -45.193 1.00 74.69 181 HIS A C 1
ATOM 1459 O O . HIS A 1 181 ? 17.556 -13.259 -44.432 1.00 74.69 181 HIS A O 1
ATOM 1465 N N . GLN A 1 182 ? 17.814 -14.509 -46.264 1.00 69.06 182 GLN A N 1
ATOM 1466 C CA . GLN A 1 182 ? 16.392 -14.480 -46.659 1.00 69.06 182 GLN A CA 1
ATOM 1467 C C . GLN A 1 182 ? 15.574 -15.683 -46.164 1.00 69.06 182 GLN A C 1
ATOM 1469 O O . GLN A 1 182 ? 14.366 -15.745 -46.383 1.00 69.06 182 GLN A O 1
ATOM 1474 N N . TRP A 1 183 ? 16.217 -16.646 -45.508 1.00 72.62 183 TRP A N 1
ATOM 1475 C CA . TRP A 1 183 ? 15.586 -17.861 -45.006 1.00 72.62 183 TRP A CA 1
ATOM 1476 C C . TRP A 1 183 ? 15.902 -18.038 -43.522 1.00 72.62 183 TRP A C 1
ATOM 1478 O O . TRP A 1 183 ? 16.974 -17.664 -43.051 1.00 72.62 183 TRP A O 1
ATOM 1488 N N . ALA A 1 184 ? 14.964 -18.626 -42.787 1.00 76.44 184 ALA A N 1
ATOM 1489 C CA . ALA A 1 184 ? 15.162 -19.054 -41.410 1.00 76.44 184 ALA A CA 1
ATOM 1490 C C . ALA A 1 184 ? 14.905 -20.557 -41.330 1.00 76.44 184 ALA A C 1
ATOM 1492 O O . ALA A 1 184 ? 13.995 -21.071 -41.976 1.00 76.44 184 ALA A O 1
ATOM 1493 N N . THR A 1 185 ? 15.718 -21.263 -40.550 1.00 79.56 185 THR A N 1
ATOM 1494 C CA . THR A 1 185 ? 15.488 -22.678 -40.250 1.00 79.56 185 THR A CA 1
ATOM 1495 C C . THR A 1 185 ? 14.910 -22.806 -38.856 1.00 79.56 185 THR A C 1
ATOM 1497 O O . THR A 1 185 ? 15.393 -22.176 -37.916 1.00 79.56 185 THR A O 1
ATOM 1500 N N . VAL A 1 186 ? 13.878 -23.634 -38.730 1.00 83.38 186 VAL A N 1
ATOM 1501 C CA . VAL A 1 186 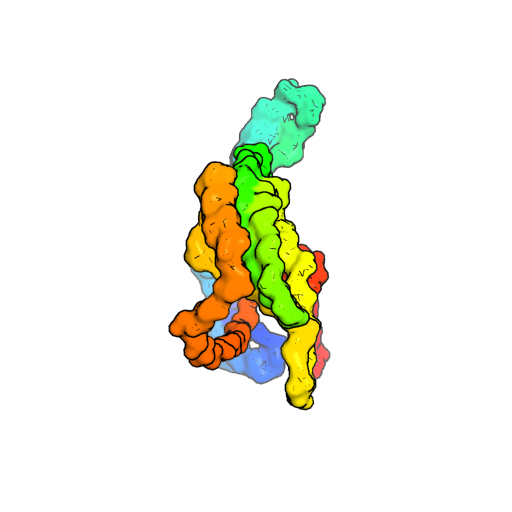? 13.305 -24.000 -37.438 1.00 83.38 186 VAL A CA 1
ATOM 1502 C C . VAL A 1 186 ? 14.309 -24.893 -36.716 1.00 83.38 186 VAL A C 1
ATOM 1504 O O . VAL A 1 186 ? 14.599 -25.995 -37.175 1.00 83.38 186 VAL A O 1
ATOM 1507 N N . THR A 1 187 ? 14.873 -24.402 -35.615 1.00 87.38 187 THR A N 1
ATOM 1508 C CA . THR A 1 187 ? 15.861 -25.152 -34.826 1.00 87.38 187 THR A CA 1
ATOM 1509 C C . THR A 1 187 ? 15.212 -26.098 -33.827 1.00 87.38 187 THR A C 1
ATOM 1511 O O . THR A 1 187 ? 15.725 -27.188 -33.608 1.00 87.38 187 THR A O 1
ATOM 1514 N N . ASP A 1 188 ? 14.107 -25.677 -33.213 1.00 82.00 188 ASP A N 1
ATOM 1515 C CA . ASP A 1 188 ? 13.412 -26.435 -32.177 1.00 82.00 188 ASP A CA 1
ATOM 1516 C C . ASP A 1 188 ? 11.912 -26.127 -32.216 1.00 82.00 188 ASP A C 1
ATOM 1518 O O . ASP A 1 188 ? 11.515 -24.983 -32.456 1.00 82.00 188 ASP A O 1
ATOM 1522 N N . VAL A 1 189 ? 11.088 -27.152 -31.990 1.00 88.44 189 VAL A N 1
ATOM 1523 C CA . VAL A 1 189 ? 9.637 -27.018 -31.824 1.00 88.44 189 VAL A CA 1
ATOM 1524 C C . VAL A 1 189 ? 9.274 -27.687 -30.511 1.00 88.44 189 VAL A C 1
ATOM 1526 O O . VAL A 1 189 ? 9.289 -28.912 -30.404 1.00 88.44 189 VAL A O 1
ATOM 1529 N N . SER A 1 190 ? 8.936 -26.873 -29.515 1.00 84.56 190 SER A N 1
ATOM 1530 C CA . SER A 1 190 ? 8.479 -27.349 -28.216 1.00 84.56 190 SER A CA 1
ATOM 1531 C C . SER A 1 190 ? 7.004 -27.018 -28.010 1.00 84.56 190 SER A C 1
ATOM 1533 O O . SER A 1 190 ? 6.553 -25.893 -28.218 1.00 84.56 190 SER A O 1
ATOM 1535 N N . GLU A 1 191 ? 6.243 -28.022 -27.584 1.00 90.00 191 GLU A N 1
ATOM 1536 C CA . GLU A 1 191 ? 4.854 -27.877 -27.164 1.00 90.00 191 GLU A CA 1
ATOM 1537 C C . GLU A 1 191 ? 4.791 -28.089 -25.653 1.00 90.00 191 GLU A C 1
ATOM 1539 O O . GLU A 1 191 ? 5.222 -29.121 -25.132 1.00 90.00 191 GLU A O 1
ATOM 1544 N N . LYS A 1 192 ? 4.286 -27.087 -24.933 1.00 87.56 192 LYS A N 1
ATOM 1545 C CA . LYS A 1 192 ? 4.131 -27.149 -23.482 1.00 87.56 192 LYS A CA 1
ATOM 1546 C C . LYS A 1 192 ? 2.693 -26.831 -23.116 1.00 87.56 192 LYS A C 1
ATOM 1548 O O . LYS A 1 192 ? 2.188 -25.757 -23.429 1.00 87.56 192 LYS A O 1
ATOM 1553 N N . GLU A 1 193 ? 2.051 -27.755 -22.415 1.00 89.94 193 GLU A N 1
ATOM 1554 C CA . GLU A 1 193 ? 0.718 -27.525 -21.875 1.00 89.94 193 GLU A CA 1
ATOM 1555 C C . GLU A 1 193 ? 0.814 -26.594 -20.656 1.00 89.94 193 GLU A C 1
ATOM 1557 O O . GLU A 1 193 ? 1.375 -26.945 -19.614 1.00 89.94 193 GLU A O 1
ATOM 1562 N N . GLU A 1 194 ? 0.283 -25.378 -20.784 1.00 86.75 194 GLU A N 1
ATOM 1563 C CA . GLU A 1 194 ? 0.177 -24.436 -19.674 1.00 86.75 194 GLU A CA 1
ATOM 1564 C C . GLU A 1 194 ? -1.223 -24.461 -19.067 1.00 86.75 194 GLU A C 1
ATOM 1566 O O . GLU A 1 194 ? -2.225 -24.171 -19.723 1.00 86.75 194 GLU A O 1
ATOM 1571 N N . ARG A 1 195 ? -1.298 -24.735 -17.762 1.00 88.69 195 ARG A N 1
ATOM 1572 C CA . ARG A 1 195 ? -2.547 -24.665 -17.004 1.00 88.69 195 ARG A CA 1
ATOM 1573 C C . ARG A 1 195 ? -2.552 -23.441 -16.102 1.00 88.69 195 ARG A C 1
ATOM 1575 O O . ARG A 1 195 ? -1.799 -23.368 -15.133 1.00 88.69 195 ARG A O 1
ATOM 1582 N N . ARG A 1 196 ? -3.468 -22.506 -16.356 1.00 88.31 196 ARG A N 1
ATOM 1583 C CA . ARG A 1 196 ? -3.742 -21.405 -15.421 1.00 88.31 196 ARG A CA 1
ATOM 1584 C C . ARG A 1 196 ? -4.525 -21.935 -14.221 1.00 88.31 196 ARG A C 1
ATOM 1586 O O . ARG A 1 196 ? -5.568 -22.573 -14.377 1.00 88.31 196 ARG A O 1
ATOM 1593 N N . SER A 1 197 ? -4.009 -21.698 -13.018 1.00 88.25 197 SER A N 1
ATOM 1594 C CA . SER A 1 197 ? -4.692 -22.077 -11.785 1.00 88.25 197 SER A CA 1
ATOM 1595 C C . SER A 1 197 ? -5.899 -21.175 -11.538 1.00 88.25 197 SER A C 1
ATOM 1597 O O . SER A 1 197 ? -5.954 -20.019 -11.963 1.00 88.25 197 SER A O 1
ATOM 1599 N N . ARG A 1 198 ? -6.900 -21.722 -10.847 1.00 91.50 198 ARG A N 1
ATOM 1600 C CA . ARG A 1 198 ? -8.032 -20.920 -10.380 1.00 91.50 198 ARG A CA 1
ATOM 1601 C C . ARG A 1 198 ? -7.536 -19.904 -9.346 1.00 91.50 198 ARG A C 1
ATOM 1603 O O . ARG A 1 198 ? -6.619 -20.228 -8.587 1.00 91.50 198 ARG A O 1
ATOM 1610 N N . PRO A 1 199 ? -8.142 -18.708 -9.282 1.00 89.62 199 PRO A N 1
ATOM 1611 C CA . PRO A 1 199 ? -7.802 -17.746 -8.248 1.00 89.62 199 PRO A CA 1
ATOM 1612 C C . PRO A 1 199 ? -8.070 -18.342 -6.862 1.00 89.62 199 PRO A C 1
ATOM 1614 O O . PRO A 1 199 ? -9.016 -19.110 -6.669 1.00 89.62 199 PRO A O 1
ATOM 1617 N N . GLY A 1 200 ? -7.223 -17.982 -5.898 1.00 89.56 200 GLY A N 1
ATOM 1618 C CA . GLY A 1 200 ? -7.437 -18.332 -4.498 1.00 89.56 200 GLY A CA 1
ATOM 1619 C C . GLY A 1 200 ? -8.709 -17.691 -3.934 1.00 89.56 200 GLY A C 1
ATOM 1620 O O . GLY A 1 200 ? -9.297 -16.794 -4.542 1.00 89.56 200 GLY A O 1
ATOM 1621 N N . ALA A 1 201 ? -9.121 -18.138 -2.746 1.00 92.50 201 ALA A N 1
ATOM 1622 C CA . ALA A 1 201 ? -10.256 -17.545 -2.046 1.00 92.50 201 ALA A CA 1
ATOM 1623 C C . ALA A 1 201 ? -10.055 -16.032 -1.854 1.00 92.50 201 ALA A C 1
ATOM 1625 O O . ALA A 1 201 ? -8.956 -15.560 -1.546 1.00 92.50 201 ALA A O 1
ATOM 1626 N N . MET A 1 202 ? -11.129 -15.270 -2.051 1.00 93.38 202 MET A N 1
ATOM 1627 C CA . MET A 1 202 ? -11.075 -13.815 -2.006 1.00 93.38 202 MET A CA 1
ATOM 1628 C C . MET A 1 202 ? -10.804 -13.332 -0.578 1.00 93.38 202 MET A C 1
ATOM 1630 O O . MET A 1 202 ? -11.582 -13.591 0.336 1.00 93.38 202 MET A O 1
ATOM 1634 N N . ASN A 1 203 ? -9.707 -12.598 -0.401 1.00 94.38 203 ASN A N 1
ATOM 1635 C CA . ASN A 1 203 ? -9.393 -11.885 0.835 1.00 94.38 203 ASN A CA 1
ATOM 1636 C C . ASN A 1 203 ? -9.634 -10.375 0.661 1.00 94.38 203 ASN A C 1
ATOM 1638 O O . ASN A 1 203 ? -9.809 -9.889 -0.459 1.00 94.38 203 ASN A O 1
ATOM 1642 N N . THR A 1 204 ? -9.606 -9.618 1.760 1.00 94.12 204 THR A N 1
ATOM 1643 C CA . THR A 1 204 ? -9.874 -8.171 1.735 1.00 94.12 204 THR A CA 1
ATOM 1644 C C . THR A 1 204 ? -8.898 -7.405 0.838 1.00 94.12 204 THR A C 1
ATOM 1646 O O . THR A 1 204 ? -9.307 -6.486 0.141 1.00 94.12 204 THR A O 1
ATOM 1649 N N . VAL A 1 205 ? -7.617 -7.786 0.800 1.00 94.06 205 VAL A N 1
ATOM 1650 C CA . VAL A 1 205 ? -6.597 -7.083 -0.002 1.00 94.06 205 VAL A CA 1
ATOM 1651 C C . VAL A 1 205 ? -6.828 -7.293 -1.499 1.00 94.06 205 VAL A C 1
ATOM 1653 O O . VAL A 1 205 ? -6.824 -6.333 -2.267 1.00 94.06 205 VAL A O 1
ATOM 1656 N N . LEU A 1 206 ? -7.068 -8.536 -1.915 1.00 94.00 206 LEU A N 1
ATOM 1657 C CA . LEU A 1 206 ? -7.376 -8.895 -3.297 1.00 94.00 206 LEU A CA 1
ATOM 1658 C C . LEU A 1 206 ? -8.695 -8.270 -3.739 1.00 94.00 206 LEU A C 1
ATOM 1660 O O . LEU A 1 206 ? -8.758 -7.710 -4.828 1.00 94.00 206 LEU A O 1
ATOM 1664 N N . MET A 1 207 ? -9.716 -8.301 -2.880 1.00 95.69 207 MET A N 1
ATOM 1665 C CA . MET A 1 207 ? -10.994 -7.642 -3.135 1.00 95.69 207 MET A CA 1
ATOM 1666 C C . MET A 1 207 ? -10.806 -6.142 -3.380 1.00 95.69 207 MET A C 1
ATOM 1668 O O . MET A 1 207 ? -11.291 -5.632 -4.383 1.00 95.69 207 MET A O 1
ATOM 1672 N N . LEU A 1 208 ? -10.074 -5.436 -2.511 1.00 96.56 208 LEU A N 1
ATOM 1673 C CA . LEU A 1 208 ? -9.819 -3.999 -2.664 1.00 96.56 208 LEU A CA 1
ATOM 1674 C C . LEU A 1 208 ? -9.007 -3.683 -3.925 1.00 96.56 208 LEU A C 1
ATOM 1676 O O . LEU A 1 208 ? -9.315 -2.721 -4.630 1.00 96.56 208 LEU A O 1
ATOM 1680 N N . LYS A 1 209 ? -8.005 -4.511 -4.240 1.00 94.81 209 LYS A N 1
ATOM 1681 C CA . LYS A 1 209 ? -7.200 -4.364 -5.457 1.00 94.81 209 LYS A CA 1
ATOM 1682 C C . LYS A 1 209 ? -8.053 -4.541 -6.713 1.00 94.81 209 LYS A C 1
ATOM 1684 O O . LYS A 1 209 ? -7.990 -3.702 -7.604 1.00 94.81 209 LYS A O 1
ATOM 1689 N N . LEU A 1 210 ? -8.871 -5.591 -6.768 1.00 94.19 210 LEU A N 1
ATOM 1690 C CA . LEU A 1 210 ? -9.751 -5.863 -7.905 1.00 94.19 210 LEU A CA 1
ATOM 1691 C C . LEU A 1 210 ? -10.874 -4.830 -8.024 1.00 94.19 210 LEU A C 1
ATOM 1693 O O . LEU A 1 210 ? -11.172 -4.404 -9.131 1.00 94.19 210 LEU A O 1
ATOM 1697 N N . ALA A 1 211 ? -11.453 -4.372 -6.913 1.00 96.19 211 ALA A N 1
ATOM 1698 C CA . ALA A 1 211 ? -12.470 -3.323 -6.926 1.00 96.19 211 ALA A CA 1
ATOM 1699 C C . ALA A 1 211 ? -11.919 -2.005 -7.489 1.00 96.19 211 ALA A C 1
ATOM 1701 O O . ALA A 1 211 ? -12.584 -1.348 -8.286 1.00 96.19 211 ALA A O 1
ATOM 1702 N N . SER A 1 212 ? -10.682 -1.645 -7.142 1.00 96.38 212 SER A N 1
ATOM 1703 C CA . SER A 1 212 ? -10.031 -0.472 -7.725 1.00 96.38 212 SER A CA 1
ATOM 1704 C C . SER A 1 212 ? -9.685 -0.683 -9.203 1.00 96.38 212 SER A C 1
ATOM 1706 O O . SER A 1 212 ? -9.984 0.186 -10.014 1.00 96.38 212 SER A O 1
ATOM 1708 N N . GLN A 1 213 ? -9.104 -1.834 -9.564 1.00 94.88 213 GLN A N 1
ATOM 1709 C CA . GLN A 1 213 ? -8.642 -2.107 -10.932 1.00 94.88 213 GLN A CA 1
ATOM 1710 C C . GLN A 1 213 ? -9.776 -2.330 -11.940 1.00 94.88 213 GLN A C 1
ATOM 1712 O O . GLN A 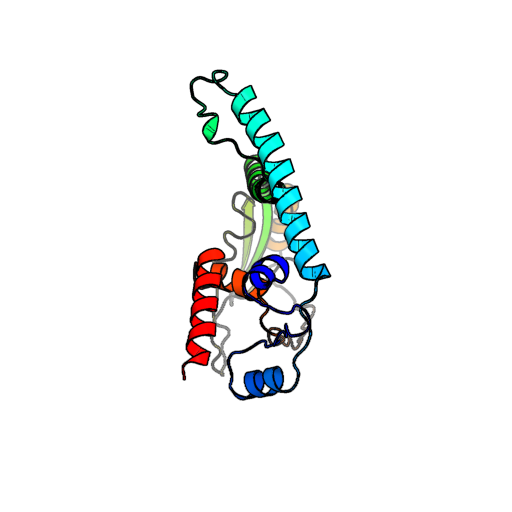1 213 ? -9.647 -1.918 -13.085 1.00 94.88 213 GLN A O 1
ATOM 1717 N N . GLN A 1 214 ? -10.855 -3.003 -11.538 1.00 96.12 214 GLN A N 1
ATOM 1718 C CA . GLN A 1 214 ? -11.921 -3.451 -12.444 1.00 96.12 214 GLN A CA 1
ATOM 1719 C C . GLN A 1 214 ? -13.211 -2.638 -12.298 1.00 96.12 214 GLN A C 1
ATOM 1721 O O . GLN A 1 214 ? -13.981 -2.549 -13.246 1.00 96.12 214 GLN A O 1
ATOM 1726 N N . LEU A 1 215 ? -13.468 -2.056 -11.120 1.00 95.06 215 LEU A N 1
ATOM 1727 C CA . LEU A 1 215 ? -14.719 -1.339 -10.829 1.00 95.06 215 LEU A CA 1
ATOM 1728 C C . LEU A 1 215 ? -14.509 0.157 -10.559 1.00 95.06 215 LEU A C 1
ATOM 1730 O O . LEU A 1 215 ? -15.477 0.860 -10.279 1.00 95.06 215 LEU A O 1
ATOM 1734 N N . GLY A 1 216 ? -13.264 0.649 -10.586 1.00 94.75 216 GLY A N 1
ATOM 1735 C CA . GLY A 1 216 ? -12.944 2.052 -10.307 1.00 94.75 216 GLY A CA 1
ATOM 1736 C C . GLY A 1 216 ? -13.304 2.513 -8.888 1.00 94.75 216 GLY A C 1
ATOM 1737 O O . GLY A 1 216 ? -13.379 3.712 -8.634 1.00 94.75 216 GLY A O 1
ATOM 1738 N N . MET A 1 217 ? -13.546 1.588 -7.952 1.00 95.62 217 MET A N 1
ATOM 1739 C CA . MET A 1 217 ? -13.975 1.928 -6.595 1.00 95.62 217 MET A CA 1
ATOM 1740 C C . MET A 1 217 ? -12.778 2.202 -5.686 1.00 95.62 217 MET A C 1
ATOM 1742 O O . MET A 1 217 ? -11.863 1.383 -5.563 1.00 95.62 217 MET A O 1
ATOM 1746 N N . GLY A 1 218 ? -12.824 3.328 -4.972 1.00 94.88 218 GLY A N 1
ATOM 1747 C CA . GLY A 1 218 ? -11.862 3.621 -3.912 1.00 94.88 218 GLY A CA 1
ATOM 1748 C C . GLY A 1 218 ? -12.006 2.650 -2.726 1.00 94.88 218 GLY A C 1
ATOM 1749 O O . GLY A 1 218 ? -13.113 2.167 -2.460 1.00 94.88 218 GLY A O 1
ATOM 1750 N N . PRO A 1 219 ? -10.939 2.391 -1.943 1.00 94.75 219 PRO A N 1
ATOM 1751 C CA . PRO A 1 219 ? -10.991 1.401 -0.866 1.00 94.75 219 PRO A CA 1
ATOM 1752 C C . PRO A 1 219 ? -12.077 1.658 0.188 1.00 94.75 219 PRO A C 1
ATOM 1754 O O . PRO A 1 219 ? -12.713 0.723 0.676 1.00 94.75 219 PRO A O 1
ATOM 1757 N N . GLN A 1 220 ? -12.330 2.927 0.522 1.00 94.44 220 GLN A N 1
ATOM 1758 C CA . GLN A 1 220 ? -13.378 3.307 1.470 1.00 94.44 220 GLN A CA 1
ATOM 1759 C C . GLN A 1 220 ? -14.777 2.970 0.943 1.00 94.44 220 GLN A C 1
ATOM 1761 O O . GLN A 1 220 ? -15.572 2.376 1.674 1.00 94.44 220 GLN A O 1
ATOM 1766 N N . GLN A 1 221 ? -15.057 3.312 -0.317 1.00 95.81 221 GLN A N 1
ATOM 1767 C CA . GLN A 1 221 ? -16.335 3.036 -0.970 1.00 95.81 221 GLN A CA 1
ATOM 1768 C C . GLN A 1 221 ? -16.571 1.526 -1.078 1.00 95.81 221 GLN A C 1
ATOM 1770 O O . GLN A 1 221 ? -17.627 1.043 -0.671 1.00 95.81 221 GLN A O 1
ATOM 1775 N N . ALA A 1 222 ? -15.564 0.765 -1.518 1.00 96.00 222 ALA A N 1
ATOM 1776 C CA . ALA A 1 222 ? -15.643 -0.692 -1.604 1.00 96.00 222 ALA A CA 1
ATOM 1777 C C . ALA A 1 222 ? -15.985 -1.327 -0.240 1.00 96.00 222 ALA A C 1
ATOM 1779 O O . ALA A 1 222 ? -16.905 -2.138 -0.140 1.00 96.00 222 ALA A O 1
ATOM 1780 N N . MET A 1 223 ? -15.321 -0.903 0.843 1.00 95.12 223 MET A N 1
ATOM 1781 C CA . MET A 1 223 ? -15.622 -1.404 2.192 1.00 95.12 223 MET A CA 1
ATOM 1782 C C . MET A 1 223 ? -17.002 -0.980 2.710 1.00 95.12 223 MET A C 1
ATOM 1784 O O . MET A 1 223 ? -17.594 -1.696 3.517 1.00 95.12 223 MET A O 1
ATOM 1788 N N . GLN A 1 224 ? -17.514 0.188 2.315 1.00 94.31 224 GLN A N 1
ATOM 1789 C CA . GLN A 1 224 ? -18.873 0.615 2.669 1.00 94.31 224 GLN A CA 1
ATOM 1790 C C . GLN A 1 224 ? -19.927 -0.253 1.977 1.00 94.31 224 GLN A C 1
ATOM 1792 O O . GLN A 1 224 ? -20.837 -0.735 2.649 1.00 94.31 224 GLN A O 1
ATOM 1797 N N . VAL A 1 225 ? -19.757 -0.526 0.680 1.00 93.56 225 VAL A N 1
ATOM 1798 C CA . VAL A 1 225 ? -20.648 -1.417 -0.080 1.00 93.56 225 VAL A CA 1
ATOM 1799 C C . VAL A 1 225 ? -20.652 -2.820 0.526 1.00 93.56 225 VAL A C 1
ATOM 1801 O O . VAL A 1 225 ? -21.716 -3.358 0.818 1.00 93.56 225 VAL A O 1
ATOM 1804 N N . VAL A 1 226 ? -19.474 -3.386 0.807 1.00 92.31 226 VAL A N 1
ATOM 1805 C CA . VAL A 1 226 ? -19.354 -4.717 1.430 1.00 92.31 226 VAL A CA 1
ATOM 1806 C C . VAL A 1 226 ? -20.044 -4.764 2.791 1.00 92.31 226 VAL A C 1
ATOM 1808 O O . VAL A 1 226 ? -20.768 -5.714 3.077 1.00 92.31 226 VAL A O 1
ATOM 1811 N N . ARG A 1 227 ? -19.878 -3.728 3.622 1.00 89.00 227 ARG A N 1
ATOM 1812 C CA . ARG A 1 227 ? -20.591 -3.636 4.905 1.00 89.00 227 ARG A CA 1
ATOM 1813 C C . ARG A 1 227 ? -22.108 -3.629 4.718 1.00 89.00 227 ARG A C 1
ATOM 1815 O O . ARG A 1 227 ? -22.795 -4.344 5.444 1.00 89.00 227 ARG A O 1
ATOM 1822 N N . GLY A 1 228 ? -22.610 -2.884 3.733 1.00 90.44 228 GLY A N 1
ATOM 1823 C CA . GLY A 1 228 ? -24.027 -2.887 3.367 1.00 90.44 228 GLY A CA 1
ATOM 1824 C C . GLY A 1 228 ? -24.519 -4.280 2.962 1.00 90.44 228 GLY A C 1
ATOM 1825 O O . GLY A 1 228 ? -25.511 -4.763 3.505 1.00 90.44 228 GLY A O 1
ATOM 1826 N N . LEU A 1 229 ? -23.780 -4.980 2.097 1.00 88.69 229 LEU A N 1
ATOM 1827 C CA . LEU A 1 229 ? -24.125 -6.338 1.657 1.00 88.69 229 LEU A CA 1
ATOM 1828 C C . LEU A 1 229 ? -24.187 -7.334 2.820 1.00 88.69 229 LEU A C 1
ATOM 1830 O O . LEU A 1 229 ? -25.151 -8.091 2.928 1.00 88.69 229 LEU A O 1
ATOM 1834 N N . VAL A 1 230 ? -23.198 -7.295 3.719 1.00 85.62 230 VAL A N 1
ATOM 1835 C CA . VAL A 1 230 ? -23.175 -8.166 4.904 1.00 85.62 230 VAL A CA 1
ATOM 1836 C C . VAL A 1 230 ? -24.382 -7.896 5.800 1.00 85.62 230 VAL A C 1
ATOM 1838 O O . VAL A 1 230 ? -24.973 -8.849 6.293 1.00 85.62 230 VAL A O 1
ATOM 1841 N N . SER A 1 231 ? -24.788 -6.632 5.984 1.00 82.44 231 SER A N 1
ATOM 1842 C CA . SER A 1 231 ? -25.971 -6.306 6.796 1.00 82.44 231 SER A CA 1
ATOM 1843 C C . SER A 1 231 ? -27.295 -6.761 6.177 1.00 82.44 231 SER A C 1
ATOM 1845 O O . SER A 1 231 ? -28.181 -7.210 6.902 1.00 82.44 231 SER A O 1
ATOM 1847 N N . VAL A 1 232 ? -27.429 -6.696 4.848 1.00 77.50 232 VAL A N 1
ATOM 1848 C CA . VAL A 1 232 ? -28.669 -7.066 4.147 1.00 77.50 232 VAL A CA 1
ATOM 1849 C C . VAL A 1 232 ? -28.888 -8.580 4.165 1.00 77.50 232 VAL A C 1
ATOM 1851 O O . VAL A 1 232 ? -30.017 -9.027 4.349 1.00 77.50 232 VAL A O 1
ATOM 1854 N N . GLN A 1 233 ? -27.821 -9.379 4.070 1.00 60.78 233 GLN A N 1
ATOM 1855 C CA . GLN A 1 233 ? -27.911 -10.845 4.143 1.00 60.78 233 GLN A CA 1
ATOM 1856 C C . GLN A 1 233 ? -28.459 -11.381 5.477 1.00 60.78 233 GLN A C 1
ATOM 1858 O O . GLN A 1 233 ? -28.861 -12.536 5.529 1.00 60.78 233 GLN A O 1
ATOM 1863 N N . GLY A 1 234 ? -28.477 -10.577 6.544 1.00 55.03 234 GLY A N 1
ATOM 1864 C CA . GLY A 1 234 ? -29.087 -10.956 7.824 1.00 55.03 234 GLY A CA 1
ATOM 1865 C C . GLY A 1 234 ? -30.579 -10.636 7.952 1.00 55.03 234 GLY A C 1
ATOM 1866 O O . GLY A 1 234 ? -31.157 -10.941 8.990 1.00 55.03 234 GLY A O 1
ATOM 1867 N N . SER A 1 235 ? -31.184 -9.979 6.955 1.00 52.25 235 SER A N 1
ATOM 1868 C CA . SER A 1 235 ? -32.595 -9.550 6.979 1.00 52.25 235 SER A CA 1
ATOM 1869 C C . SER A 1 235 ? -33.522 -10.411 6.106 1.00 52.25 235 SER A C 1
ATOM 1871 O O . SER A 1 235 ? -34.719 -10.134 6.059 1.00 52.25 235 SER A O 1
ATOM 1873 N N . ALA A 1 236 ? -32.978 -11.411 5.407 1.00 43.38 236 ALA A N 1
ATOM 1874 C CA . ALA A 1 236 ? -33.700 -12.366 4.562 1.00 43.38 236 ALA A CA 1
ATOM 1875 C C . ALA A 1 236 ? -33.660 -13.764 5.192 1.00 43.38 236 ALA A C 1
ATOM 1877 O O . ALA A 1 236 ? -34.682 -14.476 5.086 1.00 43.38 236 ALA A O 1
#

Radius of gyration: 31.05 Å; Cα contacts (8 Å, |Δi|>4): 170; chains: 1; bounding box: 60×62×86 Å

Nearest PDB structures (foldseek):
  5gvc-assembly2_B  TM=8.341E-01  e=4.287E-14  Homo sapiens
  5gvc-assembly1_A  TM=8.975E-01  e=2.036E-13  Homo sapiens
  9ca0-assembly1_A  TM=7.291E-01  e=7.167E-13  Homo sapiens
  9ca1-assembly1_A  TM=7.523E-01  e=1.305E-12  Homo sapiens
  9c9y-assembly1_A  TM=7.547E-01  e=4.074E-12  Homo sapiens

InterPro domains:
  IPR000380 DNA topoisomerase, type IA [PTHR11390] (8-229)
  IPR003601 DNA topoisomerase, type IA, domain 2 [SM00436] (14-110)
  IPR013497 DNA topoisomerase, type IA, central [PF01131] (39-227)
  IPR013497 DNA topoisomerase, type IA, central [PS52039] (39-236)
  IPR013824 DNA topoisomerase, type IA, central region, subdomain 1 [G3DSA:1.10.460.10] (45-103)
  IPR013825 DNA topoisomerase, type IA, central region, subdomain 2 [G3DSA:2.70.20.10] (104-197)
  IPR013826 DNA topoisomerase, type IA, central region, subdomain 3 [G3DSA:1.10.290.10] (198-228)
  IPR023405 DNA topoisomerase, type IA, core domain [SSF56712] (6-229)

Organism: Perkinsus olseni (NCBI:txid32597)

Sequence (236 aa):
VMQNVVPQLSDRKNVWRAKFSSLVAKDLQHAYRNLGYPNQNEALSVDARQEIDLKTGVAFTRFQTRYFQGKYGDLDSSLVSYGPCQTPTLWFCVRRHNDIQTFQPETYYTIDVKLEEPLMRYRLVQATTAGSPFSDREAFGVVSERVAGSQLASPLWLEWARGQLFDLQAATTFKSMIDSHQWATVTDVSEKEERRSRPGAMNTVLMLKLASQQLGMGPQQAMQVVRGLVSVQGSA

Solvent-accessible surface area (backbone atoms only — not comparable to full-atom values): 14794 Å² total; per-residue (Å²): 104,69,82,73,47,46,86,80,44,98,57,81,88,77,61,72,32,71,62,71,94,56,54,46,69,69,45,48,54,50,14,65,76,57,59,40,67,73,63,62,66,65,51,52,52,52,51,52,48,52,51,50,49,47,54,55,18,51,52,54,17,53,51,50,25,60,70,38,51,88,70,44,99,89,51,69,28,87,75,52,74,44,38,89,65,56,50,62,54,50,44,54,55,51,50,55,48,48,56,60,73,71,54,76,64,58,58,34,36,37,59,44,36,36,46,40,94,97,51,71,46,73,47,80,43,80,46,63,56,78,49,63,103,80,65,74,78,73,87,67,76,79,85,74,85,86,73,92,75,91,75,92,85,66,74,47,73,48,82,48,92,82,60,70,35,73,48,68,68,63,47,51,52,53,46,56,62,47,72,76,50,84,75,84,81,88,87,78,86,87,87,78,93,81,80,85,76,79,82,73,85,86,45,74,68,57,47,43,51,46,36,36,73,75,66,71,34,53,64,68,59,48,54,52,52,51,52,51,53,54,58,53,60,51,75,116